Protein AF-A0A497IG60-F1 (afdb_monomer_lite)

Radius of gyration: 27.07 Å; chains: 1; bounding box: 73×44×78 Å

Foldseek 3Di:
DPPDPCPVVVVLLVVLLQVLLVVLQVLLVVCVVPPVPPCNPPVLVVVLVVQLVVLVVVLVVCVVVVHDSPVSVSSNSSSVSSNNSNVVNNVVNCCVVQVLQDPPPPDPPPADQDALVQWPWKWKADQNDIDTFDCVDPLVVVLSRLVSVQQQLWADFDPDWDDPVNVSVCSNHFTKMKTFGPWFHKHFHPHADDPVRCVRFDADPVRTGIDGQFGMKIAGLGDRPPPPCHQKIWTWHQDPNHTTTTITFRFPDDPDDTDTPNVSSVVSVVSCVVSVVPPDD

Secondary structure (DSSP, 8-state):
---SHHHHHHHHHHHHHHHHHHHHHHHHHHHHHHHTTTSHHHHHHHHHHHHHHHHHHHHHHHHHTT--THHHHHHHHHHHHHHHHHHHHHHHHHHHHHHTT--------------GGGEEEEEEEETTEEEE--TTSHHHHHHHHHHHHHHHT--EEEEEEE-HHHHHHHHHHSEEEEEEEEEEEEEEEEEE--GGGTTTS-B-TTSEEEEEEEEEEEEEEE-TT-SS-TT-EEEEEEETTEEEEEEEE-BSS-TTS--B--HHHHHHHHHHHHTTTT---

Structure (mmCIF, N/CA/C/O backbone):
data_AF-A0A497IG60-F1
#
_entry.id   AF-A0A497IG60-F1
#
loop_
_atom_site.group_PDB
_atom_site.id
_atom_site.type_symbol
_atom_site.label_atom_id
_atom_site.label_alt_id
_atom_site.label_comp_id
_atom_site.label_asym_id
_atom_site.label_entity_id
_atom_site.label_seq_id
_atom_site.pdbx_PDB_ins_code
_atom_site.Cartn_x
_atom_site.Cartn_y
_atom_site.Cartn_z
_atom_site.occupancy
_atom_site.B_iso_or_equiv
_atom_site.auth_seq_id
_atom_site.auth_comp_id
_atom_site.auth_asym_id
_atom_site.auth_atom_id
_atom_site.pdbx_PDB_model_num
ATOM 1 N N . MET A 1 1 ? -42.464 -22.186 47.736 1.00 35.06 1 MET A N 1
ATOM 2 C CA . MET A 1 1 ? -43.051 -22.426 46.396 1.00 35.06 1 MET A CA 1
ATOM 3 C C . MET A 1 1 ? -42.843 -21.177 45.534 1.00 35.06 1 MET A C 1
ATOM 5 O O . MET A 1 1 ? -43.659 -20.272 45.546 1.00 35.06 1 MET A O 1
ATOM 9 N N . MET A 1 2 ? -41.692 -21.067 44.867 1.00 41.03 2 MET A N 1
ATOM 10 C CA . MET A 1 2 ? -41.239 -19.846 44.181 1.00 41.03 2 MET A CA 1
ATOM 11 C C . MET A 1 2 ? -40.923 -20.212 42.725 1.00 41.03 2 MET A C 1
ATOM 13 O O . MET A 1 2 ? -39.764 -20.429 42.400 1.00 41.03 2 MET A O 1
ATOM 17 N N . LYS A 1 3 ? -41.935 -20.474 41.875 1.00 47.12 3 LYS A N 1
ATOM 18 C CA . LYS A 1 3 ? -41.647 -21.227 40.629 1.00 47.12 3 LYS A CA 1
ATOM 19 C C . LYS A 1 3 ? -42.308 -20.828 39.308 1.00 47.12 3 LYS A C 1
ATOM 21 O O . LYS A 1 3 ? -42.043 -21.495 38.318 1.00 47.12 3 LYS A O 1
ATOM 26 N N . THR A 1 4 ? -43.061 -19.734 39.201 1.00 50.19 4 THR A N 1
ATOM 27 C CA . THR A 1 4 ? -43.640 -19.359 37.884 1.00 50.19 4 THR A CA 1
ATOM 28 C C . THR A 1 4 ? -43.590 -17.872 37.542 1.00 50.19 4 THR A C 1
ATOM 30 O O . THR A 1 4 ? -43.402 -17.535 36.374 1.00 50.19 4 THR A O 1
ATOM 33 N N . LYS A 1 5 ? -43.664 -16.966 38.526 1.00 49.75 5 LYS A N 1
ATOM 34 C CA . LYS A 1 5 ? -43.768 -15.519 38.256 1.00 49.75 5 LYS A CA 1
ATOM 35 C C . LYS A 1 5 ? -42.468 -14.878 37.728 1.00 49.75 5 LYS A C 1
ATOM 37 O O . LYS A 1 5 ? -42.543 -14.010 36.866 1.00 49.75 5 LYS A O 1
ATOM 42 N N . ASN A 1 6 ? -41.294 -15.373 38.135 1.00 57.78 6 ASN A N 1
ATOM 43 C CA . ASN A 1 6 ? -39.994 -14.829 37.697 1.00 57.78 6 ASN A CA 1
ATOM 44 C C . ASN A 1 6 ? -39.491 -15.376 36.352 1.00 57.78 6 ASN A C 1
ATOM 46 O O . ASN A 1 6 ? -38.632 -14.760 35.731 1.00 57.78 6 ASN A O 1
ATOM 50 N N . ARG A 1 7 ? -40.017 -16.507 35.857 1.00 59.03 7 ARG A N 1
ATOM 51 C CA . ARG A 1 7 ? -39.474 -17.148 34.644 1.00 59.03 7 ARG A CA 1
ATOM 52 C C . ARG A 1 7 ? -39.715 -16.303 33.390 1.00 59.03 7 ARG A C 1
ATOM 54 O O . ARG A 1 7 ? -38.818 -16.169 32.569 1.00 59.03 7 ARG A O 1
ATOM 61 N N . LYS A 1 8 ? -40.895 -15.679 33.274 1.00 61.19 8 LYS A N 1
ATOM 62 C CA . LYS A 1 8 ? -41.216 -14.777 32.154 1.00 61.19 8 LYS A CA 1
ATOM 63 C C . LYS A 1 8 ? -40.355 -13.509 32.167 1.00 61.19 8 LYS A C 1
ATOM 65 O O . LYS A 1 8 ? -39.905 -13.086 31.113 1.00 61.19 8 LYS A O 1
ATOM 70 N N . GLN A 1 9 ? -40.084 -12.944 33.345 1.00 56.94 9 GLN A N 1
ATOM 71 C CA . GLN A 1 9 ? -39.220 -11.764 33.476 1.00 56.94 9 GLN A CA 1
ATOM 72 C C . GLN A 1 9 ? -37.767 -12.075 33.108 1.00 56.94 9 GLN A C 1
ATOM 74 O O . GLN A 1 9 ? -37.156 -11.299 32.386 1.00 56.94 9 GLN A O 1
ATOM 79 N N . ILE A 1 10 ? -37.245 -13.232 33.526 1.00 62.69 10 ILE A N 1
ATOM 80 C CA . ILE A 1 10 ? -35.890 -13.674 33.164 1.00 62.69 10 ILE A CA 1
ATOM 81 C C . ILE A 1 10 ? -35.768 -13.890 31.649 1.00 62.69 10 ILE A C 1
ATOM 83 O O . ILE A 1 10 ? -34.797 -13.441 31.055 1.00 62.69 10 ILE A O 1
ATOM 87 N N . ILE A 1 11 ? -36.759 -14.518 31.007 1.00 68.06 11 ILE A N 1
ATOM 88 C CA . ILE A 1 11 ? -36.748 -14.737 29.548 1.00 68.06 11 ILE A CA 1
ATOM 89 C C . ILE A 1 11 ? -36.729 -13.406 28.786 1.00 68.06 11 ILE A C 1
ATOM 91 O O . ILE A 1 11 ? -35.954 -13.254 27.846 1.00 68.06 11 ILE A O 1
ATOM 95 N N . VAL A 1 12 ? -37.541 -12.432 29.207 1.00 67.31 12 VAL A N 1
ATOM 96 C CA . VAL A 1 12 ? -37.574 -11.095 28.590 1.00 67.31 12 VAL A CA 1
ATOM 97 C C . VAL A 1 12 ? -36.244 -10.360 28.785 1.00 67.31 12 VAL A C 1
ATOM 99 O O . VAL A 1 12 ? -35.752 -9.737 27.848 1.00 67.31 12 VAL A O 1
ATOM 102 N N . LEU A 1 13 ? -35.634 -10.477 29.969 1.00 65.50 13 LEU A N 1
ATOM 103 C CA . LEU A 1 13 ? -34.337 -9.875 30.284 1.00 65.50 13 LEU A CA 1
ATOM 104 C C . LEU A 1 13 ? -33.223 -10.443 29.391 1.00 65.50 13 LEU A C 1
ATOM 106 O O . LEU A 1 13 ? -32.498 -9.697 28.739 1.00 65.50 13 LEU A O 1
ATOM 110 N N . VAL A 1 14 ? -33.125 -11.774 29.326 1.00 68.44 14 VAL A N 1
ATOM 111 C CA . VAL A 1 14 ? -32.107 -12.483 28.538 1.00 68.44 14 VAL A CA 1
ATOM 112 C C . VAL A 1 14 ? -32.299 -12.231 27.042 1.00 68.44 14 VAL A C 1
ATOM 114 O O . VAL A 1 14 ? -31.328 -11.959 26.341 1.00 68.44 14 VAL A O 1
ATOM 117 N N . GLY A 1 15 ? -33.546 -12.248 26.560 1.00 70.00 15 GLY A N 1
ATOM 118 C CA . GLY A 1 15 ? -33.865 -11.942 25.166 1.00 70.00 15 GLY A CA 1
ATOM 119 C C . GLY A 1 15 ? -33.477 -10.515 24.770 1.00 70.00 15 GLY A C 1
ATOM 120 O O . GLY A 1 15 ? -32.856 -10.325 23.730 1.00 70.00 15 GLY A O 1
ATOM 121 N N . GLY A 1 16 ? -33.771 -9.520 25.615 1.00 67.69 16 GLY A N 1
ATOM 122 C CA . GLY A 1 16 ? -33.404 -8.124 25.358 1.00 67.69 16 GLY A CA 1
ATOM 123 C C . GLY A 1 16 ? -31.891 -7.897 25.304 1.00 67.69 16 GLY A C 1
ATOM 124 O O . GLY A 1 16 ? -31.411 -7.183 24.426 1.00 67.69 16 GLY A O 1
ATOM 125 N N . ILE A 1 17 ? -31.135 -8.552 26.193 1.00 68.50 17 ILE A N 1
ATOM 126 C CA . ILE A 1 17 ? -29.666 -8.493 26.191 1.00 68.50 17 ILE A CA 1
ATOM 127 C C . ILE A 1 17 ? -29.104 -9.129 24.913 1.00 68.50 17 ILE A C 1
ATOM 129 O O . ILE A 1 17 ? -28.273 -8.516 24.252 1.00 68.50 17 ILE A O 1
ATOM 133 N N . LEU A 1 18 ? -29.581 -10.320 24.529 1.00 66.94 18 LEU A N 1
ATOM 134 C CA . LEU A 1 18 ? -29.140 -11.008 23.308 1.00 66.94 18 LEU A CA 1
ATOM 135 C C . LEU A 1 18 ? -29.408 -10.179 22.049 1.00 66.94 18 LEU A C 1
ATOM 137 O O . LEU A 1 18 ? -28.510 -10.011 21.228 1.00 66.94 18 LEU A O 1
ATOM 141 N N . VAL A 1 19 ? -30.614 -9.618 21.920 1.00 72.00 19 VAL A N 1
ATOM 142 C CA . VAL A 1 19 ? -30.967 -8.745 20.790 1.00 72.00 19 VAL A CA 1
ATOM 143 C C . VAL A 1 19 ? -30.079 -7.500 20.767 1.00 72.00 19 VAL A C 1
ATOM 145 O O . VAL A 1 19 ? -29.582 -7.140 19.702 1.00 72.00 19 VAL A O 1
ATOM 148 N N . GLY A 1 20 ? -29.821 -6.878 21.923 1.00 68.81 20 GLY A N 1
ATOM 149 C CA . GLY A 1 20 ? -28.911 -5.735 22.031 1.00 68.81 20 GLY A CA 1
ATOM 150 C C . GLY A 1 20 ? -27.478 -6.071 21.607 1.00 68.81 20 GLY A C 1
ATOM 151 O O . GLY A 1 20 ? -26.886 -5.321 20.839 1.00 68.81 20 GLY A O 1
ATOM 152 N N . ILE A 1 21 ? -26.944 -7.222 22.032 1.00 68.00 21 ILE A N 1
ATOM 153 C CA . ILE A 1 21 ? -25.590 -7.675 21.666 1.00 68.00 21 ILE A CA 1
ATOM 154 C C . ILE A 1 21 ? -25.474 -7.905 20.156 1.00 68.00 21 ILE A C 1
ATOM 156 O O . ILE A 1 21 ? -24.545 -7.388 19.535 1.00 68.00 21 ILE A O 1
ATOM 160 N N . VAL A 1 22 ? -26.414 -8.652 19.564 1.00 70.50 22 VAL A N 1
ATOM 161 C CA . VAL A 1 22 ? -26.421 -8.963 18.121 1.00 70.50 22 VAL A CA 1
ATOM 162 C C . VAL A 1 22 ? -26.577 -7.690 17.290 1.00 70.50 22 VAL A C 1
ATOM 164 O O . VAL A 1 22 ? -25.846 -7.470 16.331 1.00 70.50 22 VAL A O 1
ATOM 167 N N . THR A 1 23 ? -27.493 -6.809 17.687 1.00 70.19 23 THR A N 1
ATOM 168 C CA . THR A 1 23 ? -27.722 -5.546 16.975 1.00 70.19 23 THR A CA 1
ATOM 169 C C . THR A 1 23 ? -26.505 -4.630 17.084 1.00 70.19 23 THR A C 1
ATOM 171 O O . THR A 1 23 ? -26.071 -4.073 16.081 1.00 70.19 23 THR A O 1
ATOM 174 N N . GLY A 1 24 ? -25.901 -4.523 18.272 1.00 66.19 24 GLY A N 1
ATOM 175 C CA . GLY A 1 24 ? -24.688 -3.734 18.486 1.00 66.19 24 GLY A CA 1
ATOM 176 C C . GLY A 1 24 ? -23.532 -4.221 17.623 1.00 66.19 24 GLY A C 1
ATOM 177 O O . GLY A 1 24 ? -22.922 -3.419 16.933 1.00 66.19 24 GLY A O 1
ATOM 178 N N . THR A 1 25 ? -23.290 -5.533 17.578 1.00 63.06 25 THR A N 1
ATOM 179 C CA . THR A 1 25 ? -22.220 -6.116 16.748 1.00 63.06 25 THR A CA 1
ATOM 180 C C . THR A 1 25 ? -22.438 -5.911 15.249 1.00 63.06 25 THR A C 1
ATOM 182 O O . THR A 1 25 ? -21.486 -5.558 14.555 1.00 63.06 25 THR A O 1
ATOM 185 N N . ILE A 1 26 ? -23.666 -6.070 14.744 1.00 67.69 26 ILE A N 1
ATOM 186 C CA . ILE A 1 26 ? -23.986 -5.824 13.326 1.00 67.69 26 ILE A CA 1
ATOM 187 C C . ILE A 1 26 ? -23.802 -4.345 12.970 1.00 67.69 26 ILE A C 1
ATOM 189 O O . ILE A 1 26 ? -23.202 -4.036 11.942 1.00 67.69 26 ILE A O 1
ATOM 193 N N . ILE A 1 27 ? -24.280 -3.430 13.819 1.00 65.94 27 ILE A N 1
ATOM 194 C CA . ILE A 1 27 ? -24.123 -1.985 13.604 1.00 65.94 27 ILE A CA 1
ATOM 195 C C . ILE A 1 27 ? -22.635 -1.608 13.629 1.00 65.94 27 ILE A C 1
ATOM 197 O O . ILE A 1 27 ? -22.202 -0.870 12.744 1.00 65.94 27 ILE A O 1
ATOM 201 N N . THR A 1 28 ? -21.845 -2.158 14.565 1.00 62.00 28 THR A N 1
ATOM 202 C CA . THR A 1 28 ? -20.378 -2.005 14.589 1.00 62.00 28 THR A CA 1
ATOM 203 C C . THR A 1 28 ? -19.751 -2.450 13.285 1.00 62.00 28 THR A C 1
ATOM 205 O O . THR A 1 28 ? -19.055 -1.657 12.662 1.00 62.00 28 THR A O 1
ATOM 208 N N . ALA A 1 29 ? -20.043 -3.664 12.825 1.00 61.25 29 ALA A N 1
ATOM 209 C CA . ALA A 1 29 ? -19.476 -4.185 11.587 1.00 61.25 29 ALA A CA 1
ATOM 210 C C . ALA A 1 29 ? -19.867 -3.340 10.356 1.00 61.25 29 ALA A C 1
ATOM 212 O O . ALA A 1 29 ? -19.016 -3.021 9.529 1.00 61.25 29 ALA A O 1
ATOM 213 N N . HIS A 1 30 ? -21.136 -2.933 10.253 1.00 61.16 30 HIS A N 1
ATOM 214 C CA . HIS A 1 30 ? -21.652 -2.178 9.109 1.00 61.16 30 HIS A CA 1
ATOM 215 C C . HIS A 1 30 ? -21.087 -0.751 9.036 1.00 61.16 30 HIS A C 1
ATOM 217 O O . HIS A 1 30 ? -20.650 -0.307 7.976 1.00 61.16 30 HIS A O 1
ATOM 223 N N . HIS A 1 31 ? -21.070 -0.017 10.153 1.00 56.03 31 HIS A N 1
ATOM 224 C CA . HIS A 1 31 ? -20.594 1.370 10.158 1.00 56.03 31 HIS A CA 1
ATOM 225 C C . HIS A 1 31 ? -19.069 1.492 10.178 1.00 56.03 31 HIS A C 1
ATOM 227 O O . HIS A 1 31 ? -18.555 2.461 9.618 1.00 56.03 31 HIS A O 1
ATOM 233 N N . PHE A 1 32 ? -18.328 0.526 10.737 1.00 56.81 32 PHE A N 1
ATOM 234 C CA . PHE A 1 32 ? -16.870 0.501 10.559 1.00 56.81 32 PHE A CA 1
ATOM 235 C C . PHE A 1 32 ? -16.478 0.291 9.094 1.00 56.81 32 PHE A C 1
ATOM 237 O O . PHE A 1 32 ? -15.521 0.913 8.642 1.00 56.81 32 PHE A O 1
ATOM 244 N N . GLY A 1 33 ? -17.252 -0.494 8.335 1.00 52.44 33 GLY A N 1
ATOM 245 C CA . GLY A 1 33 ? -17.026 -0.685 6.901 1.00 52.44 33 GLY A CA 1
ATOM 246 C C . GLY A 1 33 ? -17.276 0.558 6.034 1.00 52.44 33 GLY A C 1
ATOM 247 O O . GLY A 1 33 ? -16.738 0.629 4.935 1.00 52.44 33 GLY A O 1
ATOM 248 N N . GLN A 1 34 ? -18.061 1.540 6.501 1.00 47.41 34 GLN A N 1
ATOM 249 C CA . GLN A 1 34 ? -18.452 2.712 5.696 1.00 47.41 34 GLN A CA 1
ATOM 250 C C . GLN A 1 34 ? -17.986 4.079 6.229 1.00 47.41 34 GLN A C 1
ATOM 252 O O . GLN A 1 34 ? -17.943 5.022 5.446 1.00 47.41 34 GLN A O 1
ATOM 257 N N . MET A 1 35 ? -17.666 4.242 7.523 1.00 42.59 35 MET A N 1
ATOM 258 C CA . MET A 1 35 ? -17.504 5.581 8.135 1.00 42.59 35 MET A CA 1
ATOM 259 C C . MET A 1 35 ? -16.201 5.824 8.920 1.00 42.59 35 MET A C 1
ATOM 261 O O . MET A 1 35 ? -16.143 6.757 9.722 1.00 42.59 35 MET A O 1
ATOM 265 N N . GLY A 1 36 ? -15.142 5.034 8.718 1.00 47.41 36 GLY A N 1
ATOM 266 C CA . GLY A 1 36 ? -13.802 5.384 9.226 1.00 47.41 36 GLY A CA 1
ATOM 267 C C . GLY A 1 36 ? -13.721 5.635 10.743 1.00 47.41 36 GLY A C 1
ATOM 268 O O . GLY A 1 36 ? -13.027 6.545 11.188 1.00 47.41 36 GLY A O 1
ATOM 269 N N . GLY A 1 37 ? -14.477 4.879 11.548 1.00 51.25 37 GLY A N 1
ATOM 270 C CA . GLY A 1 37 ? -14.343 4.815 13.012 1.00 51.25 37 GLY A CA 1
ATOM 271 C C . GLY A 1 37 ? -14.770 6.046 13.833 1.00 51.25 37 GLY A C 1
ATOM 272 O O . GLY A 1 37 ? -15.033 5.890 15.023 1.00 51.25 37 GLY A O 1
ATOM 273 N N . ARG A 1 38 ? -14.901 7.251 13.254 1.00 46.00 38 ARG A N 1
ATOM 274 C CA . ARG A 1 38 ? -15.167 8.487 14.029 1.00 46.00 38 ARG A CA 1
ATOM 275 C C . ARG A 1 38 ? -16.641 8.737 14.369 1.00 46.00 38 ARG A C 1
ATOM 277 O O . ARG A 1 38 ? -16.924 9.239 15.449 1.00 46.00 38 ARG A O 1
ATOM 284 N N . ALA A 1 39 ? -17.588 8.346 13.513 1.00 45.47 39 ALA A N 1
ATOM 285 C CA . ALA A 1 39 ? -19.024 8.589 13.747 1.00 45.47 39 ALA A CA 1
ATOM 286 C C . ALA A 1 39 ? -19.706 7.533 14.646 1.00 45.47 39 ALA A C 1
ATOM 288 O O . ALA A 1 39 ? -20.886 7.648 14.985 1.00 45.47 39 ALA A O 1
ATOM 289 N N . PHE A 1 40 ? -18.975 6.475 15.007 1.00 49.59 40 PHE A N 1
ATOM 290 C CA . PHE A 1 40 ? -19.528 5.275 15.629 1.00 49.59 40 PHE A CA 1
ATOM 291 C C . PHE A 1 40 ? -20.042 5.466 17.073 1.00 49.59 40 PHE A C 1
ATOM 293 O O . PHE A 1 40 ? -21.110 4.934 17.394 1.00 49.59 40 PHE A O 1
ATOM 300 N N . PRO A 1 41 ? -19.370 6.239 17.951 1.00 54.66 41 PRO A N 1
ATOM 301 C CA . PRO A 1 41 ? -19.860 6.433 19.314 1.00 54.66 41 PRO A CA 1
ATOM 302 C C . PRO A 1 41 ? -21.102 7.336 19.357 1.00 54.66 41 PRO A C 1
ATOM 304 O O . PRO A 1 41 ? -22.070 7.037 20.053 1.00 54.66 41 PRO A O 1
ATOM 307 N N . GLU A 1 42 ? -21.127 8.426 18.592 1.00 50.62 42 GLU A N 1
ATOM 308 C CA . GLU A 1 42 ? -22.113 9.495 18.800 1.00 50.62 42 GLU A CA 1
ATOM 309 C C . GLU A 1 42 ? -23.554 9.069 18.490 1.00 50.62 42 GLU A C 1
ATOM 311 O O . GLU A 1 42 ? -24.458 9.339 19.282 1.00 50.62 42 GLU A O 1
ATOM 316 N N . PHE A 1 43 ? -23.788 8.328 17.401 1.00 52.31 43 PHE A N 1
ATOM 317 C CA . PHE A 1 43 ? -25.146 7.920 17.017 1.00 52.31 43 PHE A CA 1
ATOM 318 C C . PHE A 1 43 ? -25.765 6.895 17.975 1.00 52.31 43 PHE A C 1
ATOM 320 O O . PHE A 1 43 ? -26.945 7.009 18.327 1.00 52.31 43 PHE A O 1
ATOM 327 N N . ILE A 1 44 ? -24.978 5.919 18.441 1.00 57.44 44 ILE A N 1
ATOM 328 C CA . ILE A 1 44 ? -25.463 4.916 19.397 1.00 57.44 44 ILE A CA 1
ATOM 329 C C . ILE A 1 44 ? -25.715 5.577 20.755 1.00 57.44 44 ILE A C 1
ATOM 331 O O . ILE A 1 44 ? -26.764 5.334 21.355 1.00 57.44 44 ILE A O 1
ATOM 335 N N . PHE A 1 45 ? -24.829 6.460 21.223 1.00 58.09 45 PHE A N 1
ATOM 336 C CA . PHE A 1 45 ? -24.997 7.139 22.511 1.00 58.09 45 PHE A CA 1
ATOM 337 C C . PHE A 1 45 ? -26.150 8.160 22.510 1.00 58.09 45 PHE A C 1
ATOM 339 O O . PHE A 1 45 ? -26.938 8.181 23.461 1.00 58.09 45 PHE A O 1
ATOM 346 N N . CYS A 1 46 ? -26.333 8.959 21.453 1.00 57.00 46 CYS A N 1
ATOM 347 C CA . CYS A 1 46 ? -27.423 9.944 21.386 1.00 57.00 46 CYS A CA 1
ATOM 348 C C . CYS A 1 46 ? -28.808 9.297 21.228 1.00 57.00 46 CYS A C 1
ATOM 350 O O . CYS A 1 46 ? -29.754 9.694 21.911 1.00 57.00 46 CYS A O 1
ATOM 352 N N . GLY A 1 47 ? -28.946 8.269 20.383 1.00 60.19 47 GLY A N 1
ATOM 353 C CA . GLY A 1 47 ? -30.235 7.597 20.183 1.00 60.19 47 GLY A CA 1
ATOM 354 C C . GLY A 1 47 ? -30.690 6.797 21.409 1.00 60.19 47 GLY A C 1
ATOM 355 O O . GLY A 1 47 ? -31.850 6.875 21.826 1.00 60.19 47 GLY A O 1
ATOM 356 N N . THR A 1 48 ? -29.771 6.051 22.031 1.00 65.38 48 THR A N 1
ATOM 357 C CA . THR A 1 48 ? -30.096 5.191 23.183 1.00 65.38 48 THR A CA 1
ATOM 358 C C . THR A 1 48 ? -30.357 5.982 24.465 1.00 65.38 48 THR A C 1
ATOM 360 O O . THR A 1 48 ? -31.250 5.616 25.237 1.00 65.38 48 THR A O 1
ATOM 363 N N . SER A 1 49 ? -29.658 7.103 24.673 1.00 64.81 49 SER A N 1
ATOM 364 C CA . SER A 1 49 ? -29.893 7.991 25.818 1.00 64.81 49 SER A CA 1
ATOM 365 C C . SER A 1 49 ? -31.273 8.654 25.760 1.00 64.81 49 SER A C 1
ATOM 367 O O . SER A 1 49 ? -31.970 8.690 26.777 1.00 64.81 49 SER A O 1
ATOM 369 N N . GLY A 1 50 ? -31.738 9.073 24.577 1.00 69.31 50 GLY A N 1
ATOM 370 C CA . GLY A 1 50 ? -33.084 9.626 24.393 1.00 69.31 50 GLY A CA 1
ATOM 371 C C . GLY A 1 50 ? -34.202 8.649 24.784 1.00 69.31 50 GLY A C 1
ATOM 372 O O . GLY A 1 50 ? -35.132 9.013 25.510 1.00 69.31 50 GLY A O 1
ATOM 373 N N . ILE A 1 51 ? -34.084 7.379 24.378 1.00 70.62 51 ILE A N 1
ATOM 374 C CA . ILE A 1 51 ? -35.056 6.320 24.712 1.00 70.62 51 ILE A CA 1
ATOM 375 C C . ILE A 1 51 ? -35.056 6.017 26.219 1.00 70.62 51 ILE A C 1
ATOM 377 O O . ILE A 1 51 ? -36.123 5.811 26.813 1.00 70.62 51 ILE A O 1
ATOM 381 N N . LEU A 1 52 ? -33.883 6.027 26.863 1.00 75.94 52 LEU A N 1
ATOM 382 C CA . LEU A 1 52 ? -33.763 5.836 28.309 1.00 75.94 52 LEU A CA 1
ATOM 383 C C . LEU A 1 52 ? -34.440 6.974 29.081 1.0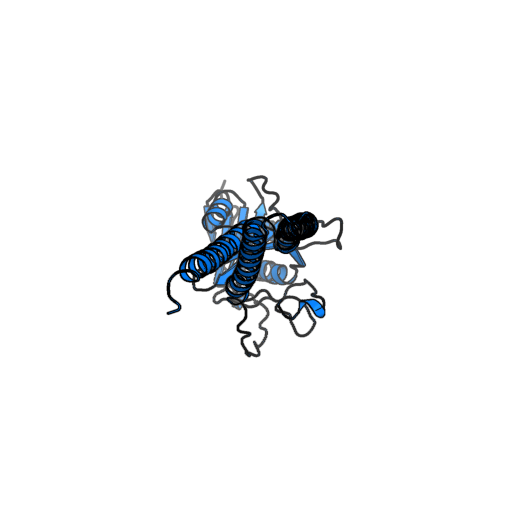0 75.94 52 LEU A C 1
ATOM 385 O O . LEU A 1 52 ? -35.246 6.716 29.976 1.00 75.94 52 LEU A O 1
ATOM 389 N N . ILE A 1 53 ? -34.165 8.222 28.699 1.00 74.06 53 ILE A N 1
ATOM 390 C CA . ILE A 1 53 ? -34.739 9.415 29.331 1.00 74.06 53 ILE A CA 1
ATOM 391 C C . ILE A 1 53 ? -36.266 9.406 29.194 1.00 74.06 53 ILE A C 1
ATOM 393 O O . ILE A 1 53 ? -36.972 9.560 30.192 1.00 74.06 53 ILE A O 1
ATOM 397 N N . ALA A 1 54 ? -36.796 9.129 27.999 1.00 74.69 54 ALA A N 1
ATOM 398 C CA . ALA A 1 54 ? -38.238 9.023 27.778 1.00 74.69 54 ALA A CA 1
ATOM 399 C C . ALA A 1 54 ? -38.883 7.906 28.624 1.00 74.69 54 ALA A C 1
ATOM 401 O O . ALA A 1 54 ? -39.958 8.095 29.203 1.00 74.69 54 ALA A O 1
ATOM 402 N N . SER A 1 55 ? -38.208 6.758 28.750 1.00 74.56 55 SER A N 1
ATOM 403 C CA . SER A 1 55 ? -38.667 5.630 29.574 1.00 74.56 55 SER A CA 1
ATOM 404 C C . SER A 1 55 ? -38.704 5.983 31.069 1.00 74.56 55 SER A C 1
ATOM 406 O O . SER A 1 55 ? -39.671 5.648 31.759 1.00 74.56 55 SER A O 1
ATOM 408 N N . ILE A 1 56 ? -37.693 6.707 31.565 1.00 77.56 56 ILE A N 1
ATOM 409 C CA . ILE A 1 56 ? -37.620 7.190 32.953 1.00 77.56 56 ILE A CA 1
ATOM 410 C C . ILE A 1 56 ? -38.723 8.217 33.225 1.00 77.56 56 ILE A C 1
ATOM 412 O O . ILE A 1 56 ? -39.449 8.083 34.213 1.00 77.56 56 ILE A O 1
ATOM 416 N N . ILE A 1 57 ? -38.897 9.206 32.341 1.00 75.94 57 ILE A N 1
ATOM 417 C CA . ILE A 1 57 ? -39.940 10.234 32.475 1.00 75.94 57 ILE A CA 1
ATOM 418 C C . ILE A 1 57 ? -41.320 9.575 32.540 1.00 75.94 57 ILE A C 1
ATOM 420 O O . ILE A 1 57 ? -42.105 9.883 33.438 1.00 75.94 57 ILE A O 1
ATOM 424 N N . LYS A 1 58 ? -41.606 8.612 31.654 1.00 76.19 58 LYS A N 1
ATOM 425 C CA . LYS A 1 58 ? -42.880 7.881 31.653 1.00 76.19 58 LYS A CA 1
ATOM 426 C C . LYS A 1 58 ? -43.118 7.124 32.961 1.00 76.19 58 LYS A C 1
ATOM 428 O O . LYS A 1 58 ? -44.204 7.214 33.526 1.00 76.19 58 LYS A O 1
ATOM 433 N N . TYR A 1 59 ? -42.101 6.441 33.487 1.00 78.94 59 TYR A N 1
ATOM 434 C CA . TYR A 1 59 ? -42.196 5.770 34.786 1.00 78.94 59 TYR A CA 1
ATOM 435 C C . TYR A 1 59 ? -42.484 6.745 35.938 1.00 78.94 59 TYR A C 1
ATOM 437 O O . TYR A 1 59 ? -43.339 6.467 36.783 1.00 78.94 59 TYR A O 1
ATOM 445 N N . LEU A 1 60 ? -41.811 7.898 35.968 1.00 73.56 60 LEU A N 1
ATOM 446 C CA . LEU A 1 60 ? -42.031 8.921 36.993 1.00 73.56 60 LEU A CA 1
ATOM 447 C C . LEU A 1 60 ? -43.438 9.532 36.902 1.00 73.56 60 LEU A C 1
ATOM 449 O O . LEU A 1 60 ? -44.078 9.737 37.935 1.00 73.56 60 LEU A O 1
ATOM 453 N N . VAL A 1 61 ? -43.945 9.768 35.687 1.00 77.12 61 VAL A N 1
ATOM 454 C CA . VAL A 1 61 ? -45.311 10.264 35.447 1.00 77.12 61 VAL A CA 1
ATOM 455 C C . VAL A 1 61 ? -46.357 9.252 35.913 1.00 77.12 61 VAL A C 1
ATOM 457 O O . VAL A 1 61 ? -47.269 9.630 36.649 1.00 77.12 61 VAL A O 1
ATOM 460 N N . ASP A 1 62 ? -46.211 7.975 35.553 1.00 75.25 62 ASP A N 1
ATOM 461 C CA . ASP A 1 62 ? -47.136 6.914 35.976 1.00 75.25 62 ASP A CA 1
ATOM 462 C C . ASP A 1 62 ? -47.147 6.760 37.501 1.00 75.25 62 ASP A C 1
ATOM 464 O O . ASP A 1 62 ? -48.213 6.671 38.114 1.00 75.25 62 ASP A O 1
ATOM 468 N N . LYS A 1 63 ? -45.962 6.806 38.130 1.00 73.19 63 LYS A N 1
ATOM 469 C CA . LYS A 1 63 ? -45.811 6.748 39.590 1.00 73.19 63 LYS A CA 1
ATOM 470 C C . LYS A 1 63 ? -46.483 7.939 40.276 1.00 73.19 63 LYS A C 1
ATOM 472 O O . LYS A 1 63 ? -47.157 7.747 41.284 1.00 73.19 63 LYS A O 1
ATOM 477 N N . ARG A 1 64 ? -46.337 9.155 39.733 1.00 77.38 64 ARG A N 1
ATOM 478 C CA . ARG A 1 64 ? -46.963 10.374 40.276 1.00 77.38 64 ARG A CA 1
ATOM 479 C C . ARG A 1 64 ? -48.486 10.363 40.124 1.00 77.38 64 ARG A C 1
ATOM 481 O O . ARG A 1 64 ? -49.176 10.866 41.001 1.00 77.38 64 ARG A O 1
ATOM 488 N N . LYS A 1 65 ? -49.008 9.792 39.034 1.00 81.81 65 LYS A N 1
ATOM 489 C CA . LYS A 1 65 ? -50.454 9.681 38.770 1.00 81.81 65 LYS A CA 1
ATOM 490 C C . LYS A 1 65 ? -51.132 8.506 39.490 1.00 81.81 65 LYS A C 1
ATOM 492 O O . LYS A 1 65 ? -52.333 8.327 39.326 1.00 81.81 65 LYS A O 1
ATOM 497 N N . GLY A 1 66 ? -50.391 7.691 40.249 1.00 77.56 66 GLY A N 1
ATOM 498 C CA . GLY A 1 66 ? -50.933 6.497 40.911 1.00 77.56 66 GLY A CA 1
ATOM 499 C C . GLY A 1 66 ? -51.381 5.399 39.936 1.00 77.56 66 GLY A C 1
ATOM 500 O O . GLY A 1 66 ? -52.102 4.483 40.326 1.00 77.56 66 GLY A O 1
ATOM 501 N N . ILE A 1 67 ? -50.963 5.480 38.669 1.00 77.75 67 ILE A N 1
ATOM 502 C CA . ILE A 1 67 ? -51.265 4.484 37.639 1.00 77.75 67 ILE A CA 1
ATOM 503 C C . ILE A 1 67 ? -50.446 3.227 37.940 1.00 77.75 67 ILE A C 1
ATOM 505 O O . ILE A 1 67 ? -49.330 3.296 38.461 1.00 77.75 67 ILE A O 1
ATOM 509 N N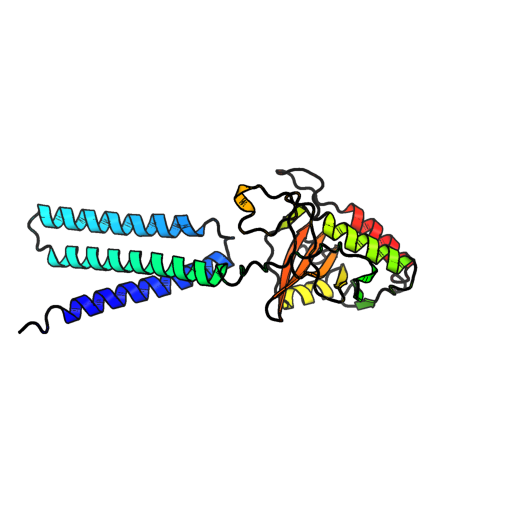 . ASN A 1 68 ? -50.987 2.053 37.611 1.00 76.44 68 ASN A N 1
ATOM 510 C CA . ASN A 1 68 ? -50.273 0.796 37.783 1.00 76.44 68 ASN A CA 1
ATOM 511 C C . ASN A 1 68 ? -48.929 0.815 37.021 1.00 76.44 68 ASN A C 1
ATOM 513 O O . ASN A 1 68 ? -48.875 0.667 35.803 1.00 76.44 68 ASN A O 1
ATOM 517 N N . THR A 1 69 ? -47.832 0.948 37.769 1.00 75.25 69 THR A N 1
ATOM 518 C CA . THR A 1 69 ? -46.464 1.094 37.239 1.00 75.25 69 THR A CA 1
ATOM 519 C C . THR A 1 69 ? -45.870 -0.195 36.673 1.00 75.25 69 THR A C 1
ATOM 521 O O . THR A 1 69 ? -44.707 -0.217 36.279 1.00 75.25 69 THR A O 1
ATOM 524 N N . THR A 1 70 ? -46.624 -1.296 36.638 1.00 74.81 70 THR A N 1
ATOM 525 C CA . THR A 1 70 ? -46.107 -2.592 36.172 1.00 74.81 70 THR A CA 1
ATOM 526 C C . THR A 1 70 ? -45.626 -2.513 34.720 1.00 74.81 70 THR A C 1
ATOM 528 O O . THR A 1 70 ? -44.553 -3.020 34.400 1.00 74.81 70 THR A O 1
ATOM 531 N N . THR A 1 71 ? -46.368 -1.813 33.860 1.00 72.12 71 THR A N 1
ATOM 532 C CA . THR A 1 71 ? -46.022 -1.644 32.443 1.00 72.12 71 THR A CA 1
ATOM 533 C C . THR A 1 71 ? -44.806 -0.736 32.259 1.00 72.12 71 THR A C 1
ATOM 535 O O . THR A 1 71 ? -43.887 -1.087 31.524 1.00 72.12 71 THR A O 1
ATOM 538 N N . SER A 1 72 ? -44.737 0.399 32.962 1.00 71.75 72 SER A N 1
ATOM 539 C CA . SER A 1 72 ? -43.591 1.314 32.875 1.00 71.75 72 SER A CA 1
ATOM 540 C C . SER A 1 72 ? -42.317 0.748 33.503 1.00 71.75 72 SER A C 1
ATOM 542 O O . SER A 1 72 ? -41.235 0.973 32.968 1.00 71.75 72 SER A O 1
ATOM 544 N N . LYS A 1 73 ? -42.421 -0.063 34.564 1.00 75.50 73 LYS A N 1
ATOM 545 C CA . LYS A 1 73 ? -41.285 -0.827 35.113 1.00 75.50 73 LYS A CA 1
ATOM 546 C C . LYS A 1 73 ? -40.744 -1.846 34.113 1.00 75.50 73 LYS A C 1
ATOM 548 O O . LYS A 1 73 ? -39.531 -1.992 34.005 1.00 75.50 73 LYS A O 1
ATOM 553 N N . LEU A 1 74 ? -41.627 -2.536 33.386 1.00 73.38 74 LEU A N 1
ATOM 554 C CA . LEU A 1 74 ? -41.224 -3.494 32.356 1.00 73.38 74 LEU A CA 1
ATOM 555 C C . LEU A 1 74 ? -40.505 -2.788 31.198 1.00 73.38 74 LEU A C 1
ATOM 557 O O . LEU A 1 74 ? -39.443 -3.238 30.787 1.00 73.38 74 LEU A O 1
ATOM 561 N N . ILE A 1 75 ? -41.049 -1.664 30.719 1.00 75.94 75 ILE A N 1
ATOM 562 C CA . ILE A 1 75 ? -40.437 -0.860 29.650 1.00 75.94 75 ILE A CA 1
ATOM 563 C C . ILE A 1 75 ? -39.057 -0.357 30.081 1.00 75.94 75 ILE A C 1
ATOM 565 O O . ILE A 1 75 ? -38.095 -0.527 29.342 1.00 75.94 75 ILE A O 1
ATOM 569 N N . LEU A 1 76 ? -38.935 0.190 31.295 1.00 77.75 76 LEU A N 1
ATOM 570 C CA . LEU A 1 76 ? -37.654 0.660 31.820 1.00 77.75 76 LEU A CA 1
ATOM 571 C C . LEU A 1 76 ? -36.622 -0.474 31.905 1.00 77.75 76 LEU A C 1
A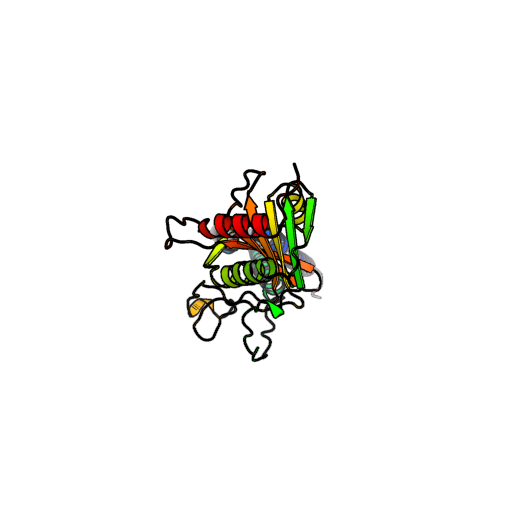TOM 573 O O . LEU A 1 76 ? -35.475 -0.281 31.510 1.00 77.75 76 LEU A O 1
ATOM 577 N N . ALA A 1 77 ? -37.030 -1.654 32.381 1.00 77.12 77 ALA A N 1
ATOM 578 C CA . ALA A 1 77 ? -36.156 -2.821 32.465 1.00 77.12 77 ALA A CA 1
ATOM 579 C C . ALA A 1 77 ? -35.688 -3.292 31.078 1.00 77.12 77 ALA A C 1
ATOM 581 O O . ALA A 1 77 ? -34.501 -3.539 30.893 1.00 77.12 77 ALA A O 1
ATOM 582 N N . VAL A 1 78 ? -36.592 -3.363 30.095 1.00 75.50 78 VAL A N 1
ATOM 583 C CA . VAL A 1 78 ? -36.256 -3.751 28.714 1.00 75.50 78 VAL A CA 1
ATOM 584 C C . VAL A 1 78 ? -35.301 -2.744 28.074 1.00 75.50 78 VAL A C 1
ATOM 586 O O . VAL A 1 78 ? -34.294 -3.154 27.499 1.00 75.50 78 VAL A O 1
ATOM 589 N N . SER A 1 79 ? -35.558 -1.442 28.227 1.00 75.69 79 SER A N 1
ATOM 590 C CA . SER A 1 79 ? -34.666 -0.387 27.732 1.00 75.69 79 SER A CA 1
ATOM 591 C C . SER A 1 79 ? -33.265 -0.505 28.341 1.00 75.69 79 SER A C 1
ATOM 593 O O . SER A 1 79 ? -32.278 -0.446 27.613 1.00 75.69 79 SER A O 1
ATOM 595 N N . LEU A 1 80 ? -33.161 -0.748 29.655 1.00 78.94 80 LEU A N 1
ATOM 596 C CA . LEU A 1 80 ? -31.869 -0.956 30.318 1.00 78.94 80 LEU A CA 1
ATOM 597 C C . LEU A 1 80 ? -31.126 -2.179 29.760 1.00 78.94 80 LEU A C 1
ATOM 599 O O . LEU A 1 80 ? -29.930 -2.105 29.495 1.00 78.94 80 LEU A O 1
ATOM 603 N N . CYS A 1 81 ? -31.833 -3.294 29.554 1.00 77.44 81 CYS A N 1
ATOM 604 C CA . CYS A 1 81 ? -31.254 -4.522 29.010 1.00 77.44 81 CYS A CA 1
ATOM 605 C C . CYS A 1 81 ? -30.701 -4.342 27.598 1.00 77.44 81 CYS A C 1
ATOM 607 O O . CYS A 1 81 ? -29.617 -4.843 27.307 1.00 77.44 81 CYS A O 1
ATOM 609 N N . ILE A 1 82 ? -31.420 -3.618 26.739 1.00 71.81 82 ILE A N 1
ATOM 610 C CA . ILE A 1 82 ? -30.979 -3.340 25.369 1.00 71.81 82 ILE A CA 1
ATOM 611 C C . ILE A 1 82 ? -29.725 -2.463 25.384 1.00 71.81 82 ILE A C 1
ATOM 613 O O . ILE A 1 82 ? -28.778 -2.763 24.665 1.00 71.81 82 ILE A O 1
ATOM 617 N N . ILE A 1 83 ? -29.672 -1.432 26.234 1.00 75.94 83 ILE A N 1
ATOM 618 C CA . ILE A 1 83 ? -28.500 -0.548 26.350 1.00 75.94 83 ILE A CA 1
ATOM 619 C C . ILE A 1 83 ? -27.278 -1.324 26.838 1.00 75.94 83 ILE A C 1
ATOM 621 O O . ILE A 1 83 ? -26.213 -1.232 26.235 1.00 75.94 83 ILE A O 1
ATOM 625 N N . VAL A 1 84 ? -27.430 -2.128 27.893 1.00 79.56 84 VAL A N 1
ATOM 626 C CA . VAL A 1 84 ? -26.342 -2.976 28.400 1.00 79.56 84 VAL A CA 1
ATOM 627 C C . VAL A 1 84 ? -25.880 -3.957 27.321 1.00 79.56 84 VAL A C 1
ATOM 629 O O . VAL A 1 84 ? -24.680 -4.104 27.108 1.00 79.56 84 VAL A O 1
ATOM 632 N N . GLY A 1 85 ? -26.812 -4.578 26.594 1.00 75.25 85 GLY A N 1
ATOM 633 C CA . GLY A 1 85 ? -26.492 -5.460 25.474 1.00 75.25 85 GLY A CA 1
ATOM 634 C C . GLY A 1 85 ? -25.738 -4.748 24.347 1.00 75.25 85 GLY A C 1
ATOM 635 O O . GLY A 1 85 ? -24.747 -5.282 23.862 1.00 75.25 85 GLY A O 1
ATOM 636 N N . LEU A 1 86 ? -26.148 -3.533 23.972 1.00 72.38 86 LEU A N 1
ATOM 637 C CA . LEU A 1 86 ? -25.475 -2.716 22.955 1.00 72.38 86 LEU A CA 1
ATOM 638 C C . LEU A 1 86 ? -24.065 -2.305 23.388 1.00 72.38 86 LEU A C 1
ATOM 640 O O . LEU A 1 86 ? -23.144 -2.402 22.586 1.00 72.38 86 LEU A O 1
ATOM 644 N N . LEU A 1 87 ? -23.874 -1.899 24.647 1.00 74.38 87 LEU A N 1
ATOM 645 C CA . LEU A 1 87 ? -22.557 -1.542 25.188 1.00 74.38 87 LEU A CA 1
ATOM 646 C C . LEU A 1 87 ? -21.614 -2.750 25.220 1.00 74.38 87 LEU A C 1
ATOM 648 O O . LEU A 1 87 ? -20.458 -2.642 24.820 1.00 74.38 87 LEU A O 1
ATOM 652 N N . ILE A 1 88 ? -22.117 -3.912 25.646 1.00 76.62 88 ILE A N 1
ATOM 653 C CA . ILE A 1 88 ? -21.352 -5.164 25.629 1.00 76.62 88 ILE A CA 1
ATOM 654 C C . ILE A 1 88 ? -21.039 -5.573 24.186 1.00 76.62 88 ILE A C 1
ATOM 656 O O . ILE A 1 88 ? -19.898 -5.899 23.887 1.00 76.62 88 ILE A O 1
ATOM 660 N N . GLY A 1 89 ? -22.018 -5.527 23.280 1.00 71.00 89 GLY A N 1
ATOM 661 C CA . GLY A 1 89 ? -21.832 -5.849 21.864 1.00 71.00 89 GLY A CA 1
ATOM 662 C C . GLY A 1 89 ? -20.835 -4.918 21.173 1.00 71.00 89 GLY A C 1
ATOM 663 O O . GLY A 1 89 ? -19.982 -5.391 20.430 1.00 71.00 89 GLY A O 1
ATOM 664 N N . ALA A 1 90 ? -20.878 -3.618 21.472 1.00 67.75 90 ALA A N 1
ATOM 665 C CA . ALA A 1 90 ? -19.904 -2.645 20.992 1.00 67.75 90 ALA A CA 1
ATOM 666 C C . ALA A 1 90 ? -18.508 -2.909 21.572 1.00 67.75 90 ALA A C 1
ATOM 668 O O . ALA A 1 90 ? -17.543 -2.891 20.820 1.00 67.75 90 ALA A O 1
ATOM 669 N N . GLY A 1 91 ? -18.394 -3.223 22.867 1.00 68.94 91 GLY A N 1
ATOM 670 C CA . GLY A 1 91 ? -17.118 -3.567 23.501 1.00 68.94 91 GLY A CA 1
ATOM 671 C C . GLY A 1 91 ? -16.513 -4.872 22.977 1.00 68.94 91 GLY A C 1
ATOM 672 O O . GLY A 1 91 ? -15.314 -4.935 22.728 1.00 68.94 91 GLY A O 1
ATOM 673 N N . ILE A 1 92 ? -17.334 -5.905 22.757 1.00 69.69 92 ILE A N 1
ATOM 674 C CA . ILE A 1 92 ? -16.909 -7.175 22.151 1.00 69.69 92 ILE A CA 1
ATOM 675 C C . ILE A 1 92 ? -16.538 -6.961 20.687 1.00 69.69 92 ILE A C 1
ATOM 677 O O . ILE A 1 92 ? -15.494 -7.440 20.267 1.00 69.69 92 ILE A O 1
ATOM 681 N N . GLY A 1 93 ? -17.352 -6.232 19.921 1.00 60.41 93 GLY A N 1
ATOM 682 C CA . GLY A 1 93 ? -17.039 -5.864 18.543 1.00 60.41 93 GLY A CA 1
ATOM 683 C C . GLY A 1 93 ? -15.713 -5.115 18.476 1.00 60.41 93 GLY A C 1
ATOM 684 O O . GLY A 1 93 ? -14.809 -5.543 17.777 1.00 60.41 93 GLY A O 1
ATOM 685 N N . TYR A 1 94 ? -15.539 -4.082 19.296 1.00 62.25 94 TYR A N 1
ATOM 686 C CA . TYR A 1 94 ? -14.276 -3.361 19.406 1.00 62.25 94 TYR A CA 1
ATOM 687 C C . TYR A 1 94 ? -13.121 -4.303 19.759 1.00 62.25 94 TYR A C 1
ATOM 689 O O . TYR A 1 94 ? -12.103 -4.292 19.084 1.00 62.25 94 TYR A O 1
ATOM 697 N N . HIS A 1 95 ? -13.279 -5.189 20.746 1.00 57.16 95 HIS A N 1
ATOM 698 C CA . HIS A 1 95 ? -12.238 -6.155 21.088 1.00 57.16 95 HIS A CA 1
ATOM 699 C C . HIS A 1 95 ? -11.931 -7.149 19.968 1.00 57.16 95 HIS A C 1
ATOM 701 O O . HIS A 1 95 ? -10.765 -7.412 19.736 1.00 57.16 95 HIS A O 1
ATOM 707 N N . TYR A 1 96 ? -12.907 -7.716 19.267 1.00 56.97 96 TYR A N 1
ATOM 708 C CA . TYR A 1 96 ? -12.618 -8.663 18.187 1.00 56.97 96 TYR A CA 1
ATOM 709 C C . TYR A 1 96 ? -12.045 -7.967 16.951 1.00 56.97 96 TYR A C 1
ATOM 711 O O . TYR A 1 96 ? -11.127 -8.502 16.342 1.00 56.97 96 TYR A O 1
ATOM 719 N N . PHE A 1 97 ? -12.530 -6.771 16.614 1.00 50.50 97 PHE A N 1
ATOM 720 C CA . PHE A 1 97 ? -12.055 -6.025 15.451 1.00 50.50 97 PHE A CA 1
ATOM 721 C C . PHE A 1 97 ? -10.719 -5.299 15.698 1.00 50.50 97 PHE A C 1
ATOM 723 O O . PHE A 1 97 ? -9.940 -5.196 14.763 1.00 50.50 97 PHE A O 1
ATOM 730 N N . PHE A 1 98 ? -10.403 -4.862 16.928 1.00 46.53 98 PHE A N 1
ATOM 731 C CA . PHE A 1 98 ? -9.119 -4.209 17.256 1.00 46.53 98 PHE A CA 1
ATOM 732 C C . PHE A 1 98 ? -8.079 -5.128 17.926 1.00 46.53 98 PHE A C 1
ATOM 734 O O . PHE A 1 98 ? -6.885 -4.874 17.806 1.00 46.53 98 PHE A O 1
ATOM 741 N N . LYS A 1 99 ? -8.462 -6.197 18.648 1.00 39.38 99 LYS A N 1
ATOM 742 C CA . LYS A 1 99 ? -7.490 -7.071 19.355 1.00 39.38 99 LYS A CA 1
ATOM 743 C C . LYS A 1 99 ? -6.872 -8.151 18.463 1.00 39.38 99 LYS A C 1
ATOM 745 O O . LYS A 1 99 ? -5.941 -8.819 18.904 1.00 39.38 99 LYS A O 1
ATOM 750 N N . LEU A 1 100 ? -7.334 -8.320 17.225 1.00 38.94 100 LEU A N 1
ATOM 751 C CA . LEU A 1 100 ? -6.634 -9.173 16.259 1.00 38.94 100 LEU A CA 1
ATOM 752 C C . LEU A 1 100 ? -5.339 -8.532 15.724 1.00 38.94 100 LEU A C 1
ATOM 754 O O . LEU A 1 100 ? -4.538 -9.239 15.127 1.00 38.94 100 LEU A O 1
ATOM 758 N N . GLU A 1 101 ? -5.071 -7.254 16.025 1.00 45.25 101 GLU A N 1
ATOM 759 C CA . GLU A 1 101 ? -3.923 -6.522 15.467 1.00 45.25 101 GLU A CA 1
ATOM 760 C C . GLU A 1 101 ? -2.858 -6.066 16.481 1.00 45.25 101 GLU A C 1
ATOM 762 O O . GLU A 1 101 ? -1.935 -5.348 16.125 1.00 45.25 101 GLU A O 1
ATOM 767 N N . ALA A 1 102 ? -2.901 -6.510 17.741 1.00 40.16 102 ALA A N 1
ATOM 768 C CA . ALA A 1 102 ? -1.850 -6.157 18.701 1.00 40.16 102 ALA A CA 1
ATOM 769 C C . ALA A 1 102 ? -1.510 -7.310 19.647 1.00 40.16 102 ALA A C 1
ATOM 771 O O . ALA A 1 102 ? -1.820 -7.291 20.839 1.00 40.16 102 ALA A O 1
ATOM 772 N N . THR A 1 103 ? -0.797 -8.308 19.126 1.00 31.41 103 THR A N 1
ATOM 773 C CA . THR A 1 103 ? 0.310 -8.837 19.928 1.00 31.41 103 THR A CA 1
ATOM 774 C C . THR A 1 103 ? 1.526 -8.029 19.502 1.00 31.41 103 THR A C 1
ATOM 776 O O . THR A 1 103 ? 2.031 -8.288 18.411 1.00 31.41 103 THR A O 1
ATOM 779 N N . PRO A 1 104 ? 1.980 -7.031 20.285 1.00 35.28 104 PRO A N 1
ATOM 780 C CA . PRO A 1 104 ? 3.236 -6.378 19.980 1.00 35.28 104 PRO A CA 1
ATOM 781 C C . PRO A 1 104 ? 4.290 -7.474 20.063 1.00 35.28 104 PRO A C 1
ATOM 783 O O . PRO A 1 104 ? 4.542 -8.056 21.122 1.00 35.28 104 PRO A O 1
ATOM 786 N N . SER A 1 105 ? 4.838 -7.831 18.907 1.00 35.25 105 SER A N 1
ATOM 787 C CA . SER A 1 105 ? 6.058 -8.604 18.853 1.00 35.25 105 SER A CA 1
ATOM 788 C C . SER A 1 105 ? 7.070 -7.802 19.667 1.00 35.25 105 SER A C 1
ATOM 790 O O . SER A 1 105 ? 7.508 -6.735 19.250 1.00 35.25 105 SER A O 1
ATOM 792 N N . ASN A 1 106 ? 7.456 -8.327 20.832 1.00 33.12 106 ASN A N 1
ATOM 793 C CA . ASN A 1 106 ? 8.657 -7.930 21.573 1.00 33.12 106 ASN A CA 1
ATOM 794 C C . ASN A 1 106 ? 9.926 -8.329 20.782 1.00 33.12 106 ASN A C 1
ATOM 796 O O . ASN A 1 106 ? 10.907 -8.832 21.323 1.00 33.12 106 ASN A O 1
ATOM 800 N N . GLY A 1 107 ? 9.880 -8.168 19.464 1.00 34.47 107 GLY A N 1
ATOM 801 C CA . GLY A 1 107 ? 10.988 -8.279 18.556 1.00 34.47 107 GLY A CA 1
ATOM 802 C C . GLY A 1 107 ? 11.533 -6.882 18.401 1.00 34.47 107 GLY A C 1
ATOM 803 O O . GLY A 1 107 ? 10.944 -6.048 17.721 1.00 34.47 107 GLY A O 1
ATOM 804 N N . GLN A 1 108 ? 12.668 -6.646 19.038 1.00 34.75 108 GLN A N 1
ATOM 805 C CA . GLN A 1 108 ? 13.642 -5.666 18.599 1.00 34.75 108 GLN A CA 1
ATOM 806 C C . GLN A 1 108 ? 13.959 -5.977 17.125 1.00 34.75 108 GLN A C 1
ATOM 808 O O . GLN A 1 108 ? 14.877 -6.734 16.820 1.00 34.75 108 GLN A O 1
ATOM 813 N N . SER A 1 109 ? 13.105 -5.494 16.218 1.00 38.62 109 SER A N 1
ATOM 814 C CA . SER A 1 109 ? 13.277 -5.606 14.778 1.00 38.62 109 SER A CA 1
ATOM 815 C C . SER A 1 109 ? 14.457 -4.712 14.468 1.00 38.62 109 SER A C 1
ATOM 817 O O . SER A 1 109 ? 14.384 -3.489 14.596 1.00 38.62 109 SER A O 1
ATOM 819 N N . THR A 1 110 ? 15.602 -5.319 14.173 1.00 37.22 110 THR A N 1
ATOM 820 C CA . THR A 1 110 ? 16.713 -4.606 13.563 1.00 37.22 110 THR A CA 1
ATOM 821 C C . THR A 1 110 ? 16.171 -4.017 12.268 1.00 37.22 110 THR A C 1
ATOM 823 O O . THR A 1 110 ? 16.002 -4.723 11.283 1.00 37.22 110 THR A O 1
ATOM 826 N N . LYS A 1 111 ? 15.813 -2.732 12.331 1.00 50.16 111 LYS A N 1
ATOM 827 C CA . LYS A 1 111 ? 15.190 -1.911 11.295 1.00 50.16 111 LYS A CA 1
ATOM 828 C C . LYS A 1 111 ? 16.038 -1.960 10.024 1.00 50.16 111 LYS A C 1
ATOM 830 O O . LYS A 1 111 ? 17.037 -1.253 9.918 1.00 50.16 111 LYS A O 1
ATOM 835 N N . ILE A 1 112 ? 15.681 -2.832 9.085 1.00 56.09 112 ILE A N 1
ATOM 836 C CA . ILE A 1 112 ? 16.341 -2.890 7.779 1.00 56.09 112 ILE A CA 1
ATOM 837 C C . ILE A 1 112 ? 15.561 -1.959 6.864 1.00 56.09 112 ILE A C 1
ATOM 839 O O . ILE A 1 112 ? 14.433 -2.269 6.490 1.00 56.09 112 ILE A O 1
ATOM 843 N N . GLU A 1 113 ? 16.155 -0.817 6.516 1.00 58.47 113 GLU A N 1
ATOM 844 C CA . GLU A 1 113 ? 15.630 0.004 5.428 1.00 58.47 113 GLU A CA 1
ATOM 845 C C . GLU A 1 113 ? 15.510 -0.872 4.174 1.00 58.47 113 GLU A C 1
ATOM 847 O O . GLU A 1 113 ? 16.476 -1.560 3.825 1.00 58.47 113 GLU A O 1
ATOM 852 N N . PRO A 1 114 ? 14.349 -0.889 3.501 1.00 61.31 114 PRO A N 1
ATOM 853 C CA . PRO A 1 114 ? 14.200 -1.510 2.203 1.00 61.31 114 PRO A CA 1
ATOM 854 C C . PRO A 1 114 ? 15.361 -1.120 1.285 1.00 61.31 114 PRO A C 1
ATOM 856 O O . PRO A 1 114 ? 15.522 0.027 0.876 1.00 61.31 114 PRO A O 1
ATOM 859 N N . THR A 1 115 ? 16.210 -2.092 0.969 1.00 70.38 115 THR A N 1
ATOM 860 C CA . THR A 1 115 ? 17.296 -1.915 0.006 1.00 70.38 115 THR A CA 1
ATOM 861 C C . THR A 1 115 ? 16.896 -2.535 -1.325 1.00 70.38 115 THR A C 1
ATOM 863 O O . THR A 1 115 ? 16.090 -3.466 -1.383 1.00 70.38 115 THR A O 1
ATOM 866 N N . LYS A 1 116 ? 17.519 -2.083 -2.420 1.00 72.44 116 LYS A N 1
ATOM 867 C CA . LYS A 1 116 ? 17.349 -2.689 -3.755 1.00 72.44 116 LYS A CA 1
ATOM 868 C C . LYS A 1 116 ? 17.557 -4.214 -3.762 1.00 72.44 116 LYS A C 1
ATOM 870 O O . LYS A 1 116 ? 16.994 -4.909 -4.596 1.00 72.44 116 LYS A O 1
ATOM 875 N N . GLU A 1 117 ? 18.344 -4.746 -2.826 1.00 80.56 117 GLU A N 1
ATOM 876 C CA . GLU A 1 117 ? 18.635 -6.178 -2.698 1.00 80.56 117 GLU A CA 1
ATOM 877 C C . GLU A 1 117 ? 17.456 -6.987 -2.138 1.00 80.56 117 GLU A C 1
ATOM 879 O O . GLU A 1 117 ? 17.388 -8.205 -2.335 1.00 80.56 117 GLU A O 1
ATOM 884 N N . MET A 1 118 ? 16.510 -6.322 -1.472 1.00 88.94 118 MET A N 1
ATOM 885 C CA . MET A 1 118 ? 15.291 -6.919 -0.920 1.00 88.94 118 MET A CA 1
ATOM 886 C C . MET A 1 118 ? 14.174 -7.025 -1.961 1.00 88.94 118 MET A C 1
ATOM 888 O O . MET A 1 118 ? 13.205 -7.751 -1.737 1.00 88.94 118 MET A O 1
ATOM 892 N N . VAL A 1 119 ? 14.317 -6.353 -3.105 1.00 93.19 119 VAL A N 1
ATOM 893 C CA . VAL A 1 119 ? 13.366 -6.405 -4.216 1.00 93.19 119 VAL A CA 1
ATOM 894 C C . VAL A 1 119 ? 13.505 -7.741 -4.946 1.00 93.19 119 VAL A C 1
ATOM 896 O O . VAL A 1 119 ? 14.596 -8.163 -5.330 1.00 93.19 119 VAL A O 1
ATOM 899 N N . GLU A 1 120 ? 12.386 -8.440 -5.098 1.00 94.88 120 GLU A N 1
ATOM 900 C CA . GLU A 1 120 ? 12.280 -9.696 -5.841 1.00 94.88 120 GLU A CA 1
ATOM 901 C C . GLU A 1 120 ? 12.058 -9.426 -7.323 1.00 94.88 120 GLU A C 1
ATOM 903 O O . GLU A 1 120 ? 12.713 -10.024 -8.176 1.00 94.88 120 GLU A O 1
ATOM 908 N N . LYS A 1 121 ? 11.122 -8.523 -7.618 1.00 95.25 121 LYS A N 1
ATOM 909 C CA . LYS A 1 121 ? 10.663 -8.255 -8.973 1.00 95.25 121 LYS A CA 1
ATOM 910 C C . LYS A 1 121 ? 10.020 -6.877 -9.049 1.00 95.25 121 LYS A C 1
ATOM 912 O O . LYS A 1 121 ? 9.379 -6.440 -8.094 1.00 95.25 121 LYS A O 1
ATOM 917 N N . ILE A 1 122 ? 10.160 -6.239 -10.205 1.00 95.88 122 ILE A N 1
ATOM 918 C CA . ILE A 1 122 ? 9.365 -5.075 -10.591 1.00 95.88 122 ILE A CA 1
ATOM 919 C C . ILE A 1 122 ? 8.592 -5.446 -11.850 1.00 95.88 122 ILE A C 1
ATOM 921 O O . ILE A 1 122 ? 9.178 -5.975 -12.799 1.00 95.88 122 ILE A O 1
ATOM 925 N N . VAL A 1 123 ? 7.284 -5.213 -11.835 1.00 96.25 123 VAL A N 1
ATOM 926 C CA . VAL A 1 123 ? 6.397 -5.468 -12.971 1.00 96.25 123 VAL A CA 1
ATOM 927 C C . VAL A 1 123 ? 5.725 -4.165 -13.360 1.00 96.25 123 VAL A C 1
ATOM 929 O O . VAL A 1 123 ? 5.058 -3.540 -12.543 1.00 96.25 123 VAL A O 1
ATOM 932 N N . PHE A 1 124 ? 5.909 -3.754 -14.604 1.00 95.56 124 PHE A N 1
ATOM 933 C CA . PHE A 1 124 ? 5.190 -2.642 -15.188 1.00 95.56 124 PHE A CA 1
ATOM 934 C C . PHE A 1 124 ? 3.937 -3.158 -15.892 1.00 95.56 124 PHE A C 1
ATOM 936 O O . PHE A 1 124 ? 3.989 -4.164 -16.602 1.00 95.56 124 PHE A O 1
ATOM 943 N N . TYR A 1 125 ? 2.816 -2.483 -15.670 1.00 95.00 125 TYR A N 1
ATOM 944 C CA . TYR A 1 125 ? 1.539 -2.799 -16.286 1.00 95.00 125 TYR A CA 1
ATOM 945 C C . TYR A 1 125 ? 1.067 -1.609 -17.106 1.00 95.00 125 TYR A C 1
ATOM 947 O O . TYR A 1 125 ? 1.018 -0.486 -16.605 1.00 95.00 125 TYR A O 1
ATOM 955 N N . GLU A 1 126 ? 0.685 -1.869 -18.351 1.00 92.94 126 GLU A N 1
ATOM 956 C CA . GLU A 1 126 ? 0.072 -0.876 -19.226 1.00 92.94 126 GLU A CA 1
ATOM 957 C C . GLU A 1 126 ? -0.918 -1.562 -20.170 1.00 92.94 126 GLU A C 1
ATOM 959 O O . GLU A 1 126 ? -0.557 -2.477 -20.916 1.00 92.94 126 GLU A O 1
ATOM 964 N N . LYS A 1 127 ? -2.186 -1.126 -20.142 1.00 88.56 127 LYS A N 1
ATOM 965 C CA . LYS A 1 127 ? -3.265 -1.668 -20.994 1.00 88.56 127 LYS A CA 1
ATOM 966 C C . LYS A 1 127 ? -3.370 -3.201 -20.897 1.00 88.56 127 LYS A C 1
ATOM 968 O O . LYS A 1 127 ? -3.497 -3.897 -21.906 1.00 88.56 127 LYS A O 1
ATOM 973 N N . GLY A 1 128 ? -3.231 -3.730 -19.681 1.00 82.81 128 GLY A N 1
ATOM 974 C CA . GLY A 1 128 ? -3.277 -5.161 -19.373 1.00 82.81 128 GLY A CA 1
ATOM 975 C C . GLY A 1 128 ? -2.045 -5.965 -19.797 1.00 82.81 128 GLY A C 1
ATOM 976 O O . GLY A 1 128 ? -1.990 -7.166 -19.532 1.00 82.81 128 GLY A O 1
ATOM 977 N N . LYS A 1 129 ? -1.045 -5.339 -20.430 1.00 90.88 129 LYS A N 1
ATOM 978 C CA . LYS A 1 129 ? 0.242 -5.974 -20.733 1.00 90.88 129 LYS A CA 1
ATOM 979 C C . LYS A 1 129 ? 1.167 -5.857 -19.532 1.00 90.88 129 LYS A C 1
ATOM 981 O O . LYS A 1 129 ? 1.161 -4.839 -18.850 1.00 90.88 129 LYS A O 1
ATOM 986 N N . GLN A 1 130 ? 1.957 -6.902 -19.303 1.00 93.94 130 GLN A N 1
ATOM 987 C CA . GLN A 1 130 ? 2.936 -6.962 -18.222 1.00 93.94 130 GLN A CA 1
ATOM 988 C C . GLN A 1 130 ? 4.343 -6.961 -18.796 1.00 93.94 130 GLN A C 1
ATOM 990 O O . GLN A 1 130 ? 4.649 -7.751 -19.690 1.00 93.94 130 GLN A O 1
ATOM 995 N N . GLU A 1 131 ? 5.210 -6.151 -18.211 1.00 92.31 131 GLU A N 1
ATOM 996 C CA . GLU A 1 131 ? 6.634 -6.152 -18.497 1.00 92.31 131 GLU A CA 1
ATOM 997 C C . GLU A 1 131 ? 7.436 -6.294 -17.209 1.00 92.31 131 GLU A C 1
ATOM 999 O O . GLU A 1 131 ? 7.174 -5.637 -16.206 1.00 92.31 131 GLU A O 1
ATOM 1004 N N . ILE A 1 132 ? 8.415 -7.191 -17.221 1.00 93.56 132 ILE A N 1
ATOM 1005 C CA . ILE A 1 132 ? 9.248 -7.474 -16.057 1.00 93.56 132 ILE A CA 1
ATOM 1006 C C . ILE A 1 132 ? 10.563 -6.730 -16.234 1.00 93.56 132 ILE A C 1
ATOM 1008 O O . ILE A 1 132 ? 11.308 -7.017 -17.166 1.00 93.56 132 ILE A O 1
ATOM 1012 N N . ILE A 1 133 ? 10.871 -5.827 -15.309 1.00 92.00 133 ILE A N 1
ATOM 1013 C CA . ILE A 1 133 ? 12.119 -5.066 -15.346 1.00 92.00 133 ILE A CA 1
ATOM 1014 C C . ILE A 1 133 ? 13.282 -5.965 -14.910 1.00 92.00 133 ILE A C 1
ATOM 1016 O O . ILE A 1 133 ? 13.231 -6.596 -13.848 1.00 92.00 133 ILE A O 1
ATOM 1020 N N . ASP A 1 134 ? 14.355 -6.000 -15.704 1.00 90.12 134 ASP A N 1
ATOM 1021 C CA . ASP A 1 134 ? 15.577 -6.716 -15.338 1.00 90.12 134 ASP A CA 1
ATOM 1022 C C . ASP A 1 134 ? 16.338 -5.963 -14.240 1.00 90.12 134 ASP A C 1
ATOM 1024 O O . ASP A 1 134 ? 17.052 -4.993 -14.497 1.00 90.12 134 ASP A O 1
ATOM 1028 N N . LEU A 1 135 ? 16.237 -6.457 -13.006 1.00 90.31 135 LEU A N 1
ATOM 1029 C CA . LEU A 1 135 ? 16.928 -5.906 -11.837 1.00 90.31 135 LEU A CA 1
ATOM 1030 C C . LEU A 1 135 ? 18.463 -6.028 -11.896 1.00 90.31 135 LEU A C 1
ATOM 1032 O O . LEU A 1 135 ? 19.147 -5.445 -11.052 1.00 90.31 135 LEU A O 1
ATOM 1036 N N . LYS A 1 136 ? 19.031 -6.788 -12.844 1.00 88.81 136 LYS A N 1
ATOM 1037 C CA . LYS A 1 136 ? 20.488 -6.858 -13.046 1.00 88.81 136 LYS A CA 1
ATOM 1038 C C . LYS A 1 136 ? 21.014 -5.714 -13.912 1.00 88.81 136 LYS A C 1
ATOM 1040 O O . LYS A 1 136 ? 22.189 -5.365 -13.765 1.00 88.81 136 LYS A O 1
ATOM 1045 N N . SER A 1 137 ? 20.166 -5.134 -14.760 1.00 89.44 137 SER A N 1
ATOM 1046 C CA . SER A 1 137 ? 20.486 -3.949 -15.559 1.00 89.44 137 SER A CA 1
ATOM 1047 C C . SER A 1 137 ? 20.712 -2.712 -14.677 1.00 89.44 137 SER A C 1
ATOM 1049 O O . SER A 1 137 ? 20.197 -2.630 -13.560 1.00 89.44 137 SER A O 1
ATOM 1051 N N . GLU A 1 138 ? 21.490 -1.740 -15.159 1.00 88.69 138 GLU A N 1
ATOM 1052 C CA . GLU A 1 138 ? 21.694 -0.476 -14.433 1.00 88.69 138 GLU A CA 1
ATOM 1053 C C . GLU A 1 138 ? 20.385 0.315 -14.291 1.00 88.69 138 GLU A C 1
ATOM 1055 O O . GLU A 1 138 ? 20.070 0.767 -13.189 1.00 88.69 138 GLU A O 1
ATOM 1060 N N . ASP A 1 139 ? 19.567 0.383 -15.348 1.00 89.12 139 ASP A N 1
ATOM 1061 C CA . ASP A 1 139 ? 18.259 1.050 -15.300 1.00 89.12 139 ASP A CA 1
ATOM 1062 C C . ASP A 1 139 ? 17.313 0.362 -14.305 1.00 89.12 139 ASP A C 1
ATOM 1064 O O . ASP A 1 139 ? 16.679 1.024 -13.485 1.00 89.12 139 ASP A O 1
ATOM 1068 N N . GLY 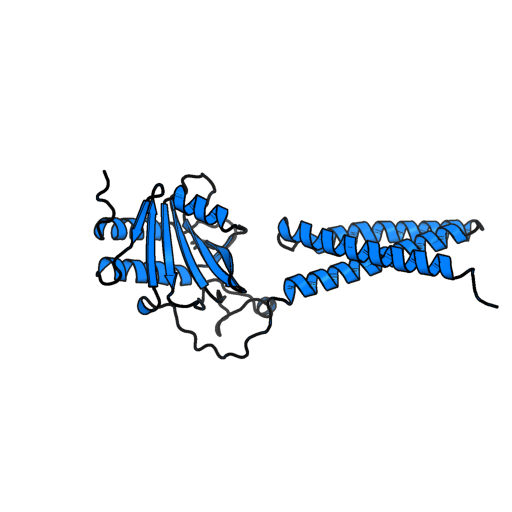A 1 140 ? 17.263 -0.974 -14.296 1.00 90.06 140 GLY A N 1
ATOM 1069 C CA . GLY A 1 140 ? 16.455 -1.734 -13.342 1.00 90.06 140 GLY A CA 1
ATOM 1070 C C . GLY A 1 140 ? 16.877 -1.518 -11.888 1.00 90.06 140 GLY A C 1
ATOM 1071 O O . GLY A 1 140 ? 16.019 -1.380 -11.011 1.00 90.06 140 GLY A O 1
ATOM 1072 N N . LYS A 1 141 ? 18.186 -1.407 -11.617 1.00 90.94 141 LYS A N 1
ATOM 1073 C CA . LYS A 1 141 ? 18.697 -1.030 -10.287 1.00 90.94 141 LYS A CA 1
ATOM 1074 C C . LYS A 1 141 ? 18.294 0.393 -9.910 1.00 90.94 141 LYS A C 1
ATOM 1076 O O . LYS A 1 141 ? 17.963 0.627 -8.744 1.00 90.94 141 LYS A O 1
ATOM 1081 N N . GLU A 1 142 ? 18.329 1.336 -10.853 1.00 92.12 142 GLU A N 1
ATOM 1082 C CA . GLU A 1 142 ? 17.912 2.718 -10.599 1.00 92.12 142 GLU A CA 1
ATOM 1083 C C . GLU A 1 142 ? 16.408 2.800 -10.309 1.00 92.12 142 GLU A C 1
ATOM 1085 O O . GLU A 1 142 ? 16.021 3.442 -9.331 1.00 92.12 142 GLU A O 1
ATOM 1090 N N . ILE A 1 143 ? 15.568 2.097 -11.079 1.00 93.56 143 ILE A N 1
ATOM 1091 C CA . ILE A 1 143 ? 14.116 2.021 -10.849 1.00 93.56 143 ILE A CA 1
ATOM 1092 C C . ILE A 1 143 ? 13.832 1.432 -9.464 1.00 93.56 143 ILE A C 1
ATOM 1094 O O . ILE A 1 143 ? 13.080 2.024 -8.691 1.00 93.56 143 ILE A O 1
ATOM 1098 N N . ALA A 1 144 ? 14.471 0.311 -9.112 1.00 93.88 144 ALA A N 1
ATOM 1099 C CA . ALA A 1 144 ? 14.310 -0.307 -7.798 1.00 93.88 144 ALA A CA 1
ATOM 1100 C C . ALA A 1 144 ? 14.689 0.652 -6.664 1.00 93.88 144 ALA A C 1
ATOM 1102 O O . ALA A 1 144 ? 13.943 0.788 -5.695 1.00 93.88 144 ALA A O 1
ATOM 1103 N N . SER A 1 145 ? 15.819 1.350 -6.800 1.00 92.62 145 SER A N 1
ATOM 1104 C CA . SER A 1 145 ? 16.272 2.352 -5.833 1.00 92.62 145 SER A CA 1
ATOM 1105 C C . SER A 1 145 ? 15.273 3.507 -5.696 1.00 92.62 145 SER A C 1
ATOM 1107 O O . SER A 1 145 ? 14.917 3.892 -4.583 1.00 92.62 145 SER A O 1
ATOM 1109 N N . LEU A 1 146 ? 14.769 4.028 -6.820 1.00 93.38 146 LEU A N 1
ATOM 1110 C CA . LEU A 1 146 ? 13.819 5.138 -6.841 1.00 93.38 146 LEU A CA 1
ATOM 1111 C C . LEU A 1 146 ? 12.487 4.771 -6.180 1.00 93.38 146 LEU A C 1
ATOM 1113 O O . LEU A 1 146 ? 12.042 5.502 -5.298 1.00 93.38 146 LEU A O 1
ATOM 1117 N N . LEU A 1 147 ? 11.873 3.654 -6.581 1.00 95.38 147 LEU A N 1
ATOM 1118 C CA . LEU A 1 147 ? 10.597 3.198 -6.021 1.00 95.38 147 LEU A CA 1
ATOM 1119 C C . LEU A 1 147 ? 10.724 2.920 -4.523 1.00 95.38 147 LEU A C 1
ATOM 1121 O O . LEU A 1 147 ? 9.913 3.385 -3.729 1.00 95.38 147 LEU A O 1
ATOM 1125 N N . THR A 1 148 ? 11.790 2.227 -4.125 1.00 94.25 148 THR A N 1
ATOM 1126 C CA . THR A 1 148 ? 12.027 1.899 -2.718 1.00 94.25 148 THR A CA 1
ATOM 1127 C C . THR A 1 148 ? 12.215 3.159 -1.872 1.00 94.25 148 THR A C 1
ATOM 1129 O O . THR A 1 148 ? 11.604 3.285 -0.814 1.00 94.25 148 THR A O 1
ATOM 1132 N N . ARG A 1 149 ? 12.973 4.148 -2.370 1.00 93.81 149 ARG A N 1
ATOM 1133 C CA . ARG A 1 149 ? 13.113 5.447 -1.700 1.00 93.81 149 ARG A CA 1
ATOM 1134 C C . ARG A 1 149 ? 11.770 6.160 -1.552 1.00 93.81 149 ARG A C 1
ATOM 1136 O O . ARG A 1 149 ? 11.492 6.703 -0.491 1.00 93.81 149 ARG A O 1
ATOM 1143 N N . LYS A 1 150 ? 10.925 6.132 -2.585 1.00 94.69 150 LYS A N 1
ATOM 1144 C CA . LYS A 1 150 ? 9.620 6.805 -2.563 1.00 94.69 150 LYS A CA 1
ATOM 1145 C C . LYS A 1 150 ? 8.668 6.237 -1.508 1.00 94.69 150 LYS A C 1
ATOM 1147 O O . LYS A 1 150 ? 7.857 6.991 -0.985 1.00 94.69 150 LYS A O 1
ATOM 1152 N N . LEU A 1 151 ? 8.820 4.973 -1.108 1.00 95.12 151 LEU A N 1
ATOM 1153 C CA . LEU A 1 151 ? 8.062 4.423 0.023 1.00 95.12 151 LEU A CA 1
ATOM 1154 C C . LEU A 1 151 ? 8.396 5.119 1.346 1.00 95.12 151 LEU A C 1
ATOM 1156 O O . LEU A 1 151 ? 7.495 5.366 2.137 1.00 95.12 151 LEU A O 1
ATOM 1160 N N . HIS A 1 152 ? 9.653 5.503 1.572 1.00 93.19 152 HIS A N 1
ATOM 1161 C CA . HIS A 1 152 ? 10.044 6.246 2.775 1.00 93.19 152 HIS A CA 1
ATOM 1162 C C . HIS A 1 152 ? 9.501 7.675 2.805 1.00 93.19 152 HIS A C 1
ATOM 1164 O O . HIS A 1 152 ? 9.360 8.264 3.874 1.00 93.19 152 HIS A O 1
ATOM 1170 N N . GLU A 1 153 ? 9.195 8.240 1.643 1.00 94.06 153 GLU A N 1
ATOM 1171 C CA . GLU A 1 153 ? 8.677 9.602 1.500 1.00 94.06 153 GLU A CA 1
ATOM 1172 C C . GLU A 1 153 ? 7.155 9.680 1.720 1.00 94.06 153 GLU A C 1
ATOM 1174 O O . GLU A 1 153 ? 6.608 10.778 1.799 1.00 94.06 153 GLU A O 1
ATOM 1179 N N . LEU A 1 154 ? 6.462 8.538 1.845 1.00 94.12 154 LEU A N 1
ATOM 1180 C CA . LEU A 1 154 ? 5.025 8.498 2.120 1.00 94.12 154 LEU A CA 1
ATOM 1181 C C . LEU A 1 154 ? 4.700 9.261 3.407 1.00 94.12 154 LEU A C 1
ATOM 1183 O O . LEU A 1 154 ? 5.308 9.033 4.450 1.00 94.12 154 LEU A O 1
ATOM 1187 N N . ASN A 1 155 ? 3.727 10.163 3.345 1.00 91.69 155 ASN A N 1
ATOM 1188 C CA . ASN A 1 155 ? 3.348 10.991 4.493 1.00 91.69 155 ASN A CA 1
ATOM 1189 C C . ASN A 1 155 ? 1.838 11.246 4.597 1.00 91.69 155 ASN A C 1
ATOM 1191 O O . ASN A 1 155 ? 1.368 11.720 5.631 1.00 91.69 155 ASN A O 1
ATOM 1195 N N . LEU A 1 156 ? 1.068 10.890 3.565 1.00 89.19 156 LEU A N 1
ATOM 1196 C CA . LEU A 1 156 ? -0.375 11.076 3.517 1.00 89.19 156 LEU A CA 1
ATOM 1197 C C . LEU A 1 156 ? -1.069 9.727 3.336 1.00 89.19 156 LEU A C 1
ATOM 1199 O O . LEU A 1 156 ? -0.842 9.038 2.343 1.00 89.19 156 LEU A O 1
ATOM 1203 N N . GLN A 1 157 ? -1.931 9.365 4.285 1.00 89.75 157 GLN A N 1
ATOM 1204 C CA . GLN A 1 157 ? -2.795 8.192 4.171 1.00 89.75 157 GLN A CA 1
ATOM 1205 C C . GLN A 1 157 ? -4.137 8.607 3.560 1.00 89.75 157 GLN A C 1
ATOM 1207 O O . GLN A 1 157 ? -4.797 9.511 4.073 1.00 89.75 157 GLN A O 1
ATOM 1212 N N . ALA A 1 158 ? -4.557 7.933 2.492 1.00 83.19 158 ALA A N 1
ATOM 1213 C CA . ALA A 1 158 ? -5.865 8.132 1.883 1.00 83.19 158 ALA A CA 1
ATOM 1214 C C . ALA A 1 158 ? -6.880 7.103 2.406 1.00 83.19 158 ALA A C 1
ATOM 1216 O O . ALA A 1 158 ? -6.554 5.948 2.690 1.00 83.19 158 ALA A O 1
ATOM 1217 N N . THR A 1 159 ? -8.143 7.516 2.513 1.00 74.31 159 THR A N 1
ATOM 1218 C CA . THR A 1 159 ? -9.264 6.641 2.879 1.00 74.31 159 THR A CA 1
ATOM 1219 C C . THR A 1 159 ? -9.728 5.847 1.657 1.00 74.31 159 THR A C 1
ATOM 1221 O O . THR A 1 159 ? -10.765 6.152 1.070 1.00 74.31 159 THR A O 1
ATOM 1224 N N . CYS A 1 160 ? -8.954 4.848 1.239 1.00 75.44 160 CYS A N 1
ATOM 1225 C CA . CYS A 1 160 ? -9.345 3.946 0.156 1.00 75.44 160 CYS A CA 1
ATOM 1226 C C . CYS A 1 160 ? -9.215 2.500 0.632 1.00 75.44 160 CYS A C 1
ATOM 1228 O O . CYS A 1 160 ? -8.223 2.141 1.267 1.00 75.44 160 CYS A O 1
ATOM 1230 N 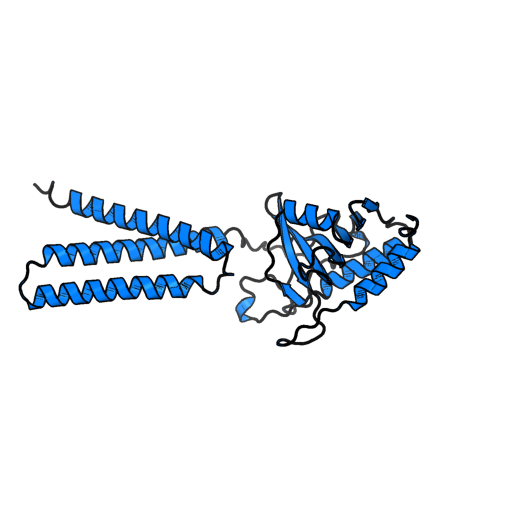N . VAL A 1 161 ? -10.218 1.685 0.318 1.00 75.19 161 VAL A N 1
ATOM 1231 C CA . VAL A 1 161 ? -10.223 0.245 0.585 1.00 75.19 161 VAL A CA 1
ATOM 1232 C C . VAL A 1 161 ? -10.289 -0.449 -0.764 1.00 75.19 161 VAL A C 1
ATOM 1234 O O . VAL A 1 161 ? -11.199 -0.172 -1.540 1.00 75.19 161 VAL A O 1
ATOM 1237 N N . PHE A 1 162 ? -9.323 -1.323 -1.032 1.00 84.06 162 PHE A N 1
ATOM 1238 C CA . PHE A 1 162 ? -9.242 -2.080 -2.277 1.00 84.06 162 PHE A CA 1
ATOM 1239 C C . PHE A 1 162 ? -9.345 -3.573 -1.981 1.00 84.06 162 PHE A C 1
ATOM 1241 O O . PHE A 1 162 ? -8.628 -4.098 -1.124 1.00 84.06 162 PHE A O 1
ATOM 1248 N N . SER A 1 163 ? -10.245 -4.246 -2.690 1.00 85.25 163 SER A N 1
ATOM 1249 C CA . SER A 1 163 ? -10.283 -5.703 -2.798 1.00 85.25 163 SER A CA 1
ATOM 1250 C C . SER A 1 163 ? -9.194 -6.204 -3.750 1.00 85.25 163 SER A C 1
ATOM 1252 O O . SER A 1 163 ? -8.613 -5.431 -4.511 1.00 85.25 163 SER A O 1
ATOM 1254 N N . GLU A 1 164 ? -8.913 -7.508 -3.738 1.00 86.81 164 GLU A N 1
ATOM 1255 C CA . GLU A 1 164 ? -7.984 -8.097 -4.711 1.00 86.81 164 GLU A CA 1
ATOM 1256 C C . GLU A 1 164 ? -8.510 -7.902 -6.143 1.00 86.81 164 GLU A C 1
ATOM 1258 O O . GLU A 1 164 ? -7.736 -7.604 -7.048 1.00 86.81 164 GLU A O 1
ATOM 1263 N N . GLU A 1 165 ? -9.828 -7.989 -6.346 1.00 89.19 165 GLU A N 1
ATOM 1264 C CA . GLU A 1 165 ? -10.476 -7.712 -7.626 1.00 89.19 165 GLU A CA 1
ATOM 1265 C C . GLU A 1 165 ? -10.220 -6.275 -8.104 1.00 89.19 165 GLU A C 1
ATOM 1267 O O . GLU A 1 165 ? -9.875 -6.078 -9.272 1.00 89.19 165 GLU A O 1
ATOM 1272 N N . ASP A 1 166 ? -10.302 -5.287 -7.206 1.00 91.44 166 ASP A N 1
ATOM 1273 C CA . ASP A 1 166 ? -10.007 -3.887 -7.539 1.00 91.44 166 ASP A CA 1
ATOM 1274 C C . ASP A 1 166 ? -8.546 -3.711 -7.967 1.00 91.44 166 ASP A C 1
ATOM 1276 O O . ASP A 1 166 ? -8.255 -2.990 -8.921 1.00 91.44 166 ASP A O 1
ATOM 1280 N N . ILE A 1 167 ? -7.618 -4.396 -7.291 1.00 93.81 167 ILE A N 1
ATOM 1281 C CA . ILE A 1 167 ? -6.191 -4.365 -7.636 1.00 93.81 167 ILE A CA 1
ATOM 1282 C C . ILE A 1 167 ? -5.944 -4.963 -9.020 1.00 93.81 167 ILE A C 1
ATOM 1284 O O . ILE A 1 167 ? -5.155 -4.417 -9.796 1.00 93.81 167 ILE A O 1
ATOM 1288 N N . GLN A 1 168 ? -6.608 -6.071 -9.353 1.00 94.31 168 GLN A N 1
ATOM 1289 C CA . GLN A 1 168 ? -6.499 -6.658 -10.687 1.00 94.31 168 GLN A CA 1
ATOM 1290 C C . GLN A 1 168 ? -7.096 -5.738 -11.755 1.00 94.31 168 GLN A C 1
ATOM 1292 O O . GLN A 1 168 ? -6.518 -5.615 -12.834 1.00 94.31 168 GLN A O 1
ATOM 1297 N N . GLU A 1 169 ? -8.205 -5.057 -11.464 1.00 94.44 169 GLU A N 1
ATOM 1298 C CA . GLU A 1 169 ? -8.789 -4.080 -12.383 1.00 94.44 169 GLU A CA 1
ATOM 1299 C C . GLU A 1 169 ? -7.838 -2.900 -12.639 1.00 94.44 169 GLU A C 1
ATOM 1301 O O . GLU A 1 169 ? -7.590 -2.566 -13.800 1.00 94.44 169 GLU A O 1
ATOM 1306 N N . ILE A 1 170 ? -7.243 -2.340 -11.580 1.00 94.88 170 ILE A N 1
ATOM 1307 C CA . ILE A 1 170 ? -6.241 -1.265 -11.668 1.00 94.88 170 ILE A CA 1
ATOM 1308 C C . ILE A 1 170 ? -5.074 -1.715 -12.552 1.00 94.88 170 ILE A C 1
ATOM 1310 O O . ILE A 1 170 ? -4.731 -1.048 -13.521 1.00 94.88 170 ILE A O 1
ATOM 1314 N N . LYS A 1 171 ? -4.509 -2.902 -12.310 1.00 95.19 171 LYS A N 1
ATOM 1315 C CA . LYS A 1 171 ? -3.416 -3.449 -13.137 1.00 95.19 171 LYS A CA 1
ATOM 1316 C C . LYS A 1 171 ? -3.800 -3.671 -14.603 1.00 95.19 171 LYS A C 1
ATOM 1318 O O . LYS A 1 171 ? -2.930 -3.680 -15.471 1.00 95.19 171 LYS A O 1
ATOM 1323 N N . GLN A 1 172 ? -5.077 -3.909 -14.897 1.00 94.81 172 GLN A N 1
ATOM 1324 C CA . GLN A 1 172 ? -5.547 -4.106 -16.268 1.00 94.81 172 GLN A CA 1
ATOM 1325 C C . GLN A 1 172 ? -5.760 -2.790 -17.015 1.00 94.81 172 GLN A C 1
ATOM 1327 O O . GLN A 1 172 ? -5.535 -2.740 -18.226 1.00 94.81 172 GLN A O 1
ATOM 1332 N N . LYS A 1 173 ? -6.227 -1.749 -16.324 1.00 94.44 173 LYS A N 1
ATOM 1333 C CA . LYS A 1 173 ? -6.711 -0.518 -16.962 1.00 94.44 173 LYS A CA 1
ATOM 1334 C C . LYS A 1 173 ? -5.765 0.664 -16.796 1.00 94.44 173 LYS A C 1
ATOM 1336 O O . LYS A 1 173 ? -5.619 1.439 -17.740 1.00 94.44 173 LYS A O 1
ATOM 1341 N N . ASP A 1 174 ? -5.100 0.771 -15.657 1.00 95.12 174 ASP A N 1
ATOM 1342 C CA . ASP A 1 174 ? -4.195 1.870 -15.334 1.00 95.12 174 ASP A CA 1
ATOM 1343 C C . ASP A 1 174 ? -2.762 1.569 -15.776 1.00 95.12 174 ASP A C 1
ATOM 1345 O O . ASP A 1 174 ? -2.414 0.441 -16.146 1.00 95.12 174 ASP A O 1
ATOM 1349 N N . ARG A 1 175 ? -1.913 2.602 -15.752 1.00 95.62 175 ARG A N 1
ATOM 1350 C CA . ARG A 1 175 ? -0.464 2.416 -15.884 1.00 95.62 175 ARG A CA 1
ATOM 1351 C C . ARG A 1 175 ? 0.141 2.384 -14.498 1.00 95.62 175 ARG A C 1
ATOM 1353 O O . ARG A 1 175 ? 0.138 3.393 -13.790 1.00 95.62 175 ARG A O 1
ATOM 1360 N N . VAL A 1 176 ? 0.661 1.224 -14.107 1.00 96.50 176 VAL A N 1
ATOM 1361 C CA . VAL A 1 176 ? 1.181 1.014 -12.753 1.00 96.50 176 VAL A CA 1
ATOM 1362 C C . VAL A 1 176 ? 2.526 0.305 -12.754 1.00 96.50 176 VAL A C 1
ATOM 1364 O O . VAL A 1 176 ? 2.794 -0.561 -13.584 1.00 96.50 176 VAL A O 1
ATOM 1367 N N . ALA A 1 177 ? 3.372 0.645 -11.785 1.00 97.00 177 ALA A N 1
ATOM 1368 C CA . ALA A 1 177 ? 4.577 -0.113 -11.474 1.00 97.00 177 ALA A CA 1
ATOM 1369 C C . ALA A 1 177 ? 4.375 -0.868 -10.156 1.00 97.00 177 ALA A C 1
ATOM 1371 O O . ALA A 1 177 ? 4.153 -0.269 -9.109 1.00 97.00 177 ALA A O 1
ATOM 1372 N N . GLU A 1 178 ? 4.457 -2.191 -10.197 1.00 97.56 178 GLU A N 1
ATOM 1373 C CA . GLU A 1 178 ? 4.372 -3.060 -9.030 1.00 97.56 178 GLU A CA 1
ATOM 1374 C C . GLU A 1 178 ? 5.773 -3.455 -8.561 1.00 97.56 178 GLU A C 1
ATOM 1376 O O . GLU A 1 178 ? 6.535 -4.087 -9.291 1.00 97.56 178 GLU A O 1
ATOM 1381 N N . LEU A 1 179 ? 6.092 -3.113 -7.318 1.00 97.12 179 LEU A N 1
ATOM 1382 C CA . LEU A 1 179 ? 7.297 -3.505 -6.603 1.00 97.12 179 LEU A CA 1
ATOM 1383 C C . LEU A 1 179 ? 6.970 -4.670 -5.663 1.00 97.12 179 LEU A C 1
ATOM 1385 O O . LEU A 1 179 ? 6.120 -4.536 -4.784 1.00 97.12 179 LEU A O 1
ATOM 1389 N N . ILE A 1 180 ? 7.662 -5.800 -5.812 1.00 96.81 180 ILE A N 1
ATOM 1390 C CA . ILE A 1 180 ? 7.472 -6.990 -4.971 1.00 96.81 180 ILE A CA 1
ATOM 1391 C C . ILE A 1 180 ? 8.755 -7.250 -4.182 1.00 96.81 180 ILE A C 1
ATOM 1393 O O . ILE A 1 180 ? 9.830 -7.397 -4.767 1.00 96.81 180 ILE A O 1
ATOM 1397 N N . PHE A 1 181 ? 8.653 -7.346 -2.857 1.00 95.69 181 PHE A N 1
ATOM 1398 C CA . PHE A 1 181 ? 9.781 -7.675 -1.978 1.00 95.69 181 PHE A CA 1
ATOM 1399 C C . PHE A 1 181 ? 9.945 -9.185 -1.827 1.00 95.69 181 PHE A C 1
ATOM 1401 O O . PHE A 1 181 ? 8.950 -9.894 -1.761 1.00 95.69 181 PHE A O 1
ATOM 1408 N N . LYS A 1 182 ? 11.172 -9.703 -1.683 1.00 94.69 182 LYS A N 1
ATOM 1409 C CA . LYS A 1 182 ? 11.453 -11.150 -1.514 1.00 94.69 182 LYS A CA 1
ATOM 1410 C C . LYS A 1 182 ? 10.734 -11.739 -0.302 1.00 94.69 182 LYS A C 1
ATOM 1412 O O . LYS A 1 182 ? 10.132 -12.813 -0.363 1.00 94.69 182 LYS A O 1
ATOM 1417 N N . LYS A 1 183 ? 10.749 -11.003 0.804 1.00 92.88 183 LYS A N 1
ATOM 1418 C CA . LYS A 1 183 ? 10.015 -11.295 2.039 1.00 92.88 183 LYS A CA 1
ATOM 1419 C C . LYS A 1 183 ? 9.256 -10.035 2.458 1.00 92.88 183 LYS A C 1
ATOM 1421 O O . LYS A 1 183 ? 9.656 -8.964 2.013 1.00 92.88 183 LYS A O 1
ATOM 1426 N N . PRO A 1 184 ? 8.183 -10.148 3.257 1.00 92.25 184 PRO A N 1
ATOM 1427 C CA . PRO A 1 184 ? 7.577 -8.977 3.879 1.00 92.25 184 PRO A CA 1
ATOM 1428 C C . PRO A 1 184 ? 8.629 -8.157 4.637 1.00 92.25 184 PRO A C 1
ATOM 1430 O O . PRO A 1 184 ? 9.514 -8.743 5.265 1.00 92.25 184 PRO A O 1
ATOM 1433 N N . VAL A 1 185 ? 8.545 -6.833 4.534 1.00 92.56 185 VAL A N 1
ATOM 1434 C CA . VAL A 1 185 ? 9.477 -5.881 5.154 1.00 92.56 185 VAL A CA 1
ATOM 1435 C C . VAL A 1 185 ? 8.718 -4.799 5.906 1.00 92.56 185 VAL A C 1
ATOM 1437 O O . VAL A 1 185 ? 7.619 -4.420 5.504 1.00 92.56 185 VAL A O 1
ATOM 1440 N N . ASP A 1 186 ? 9.330 -4.276 6.960 1.00 93.75 186 ASP A N 1
ATOM 1441 C CA . ASP A 1 186 ? 8.815 -3.111 7.671 1.00 93.75 186 ASP A CA 1
ATOM 1442 C C . ASP A 1 186 ? 9.429 -1.845 7.068 1.00 93.75 186 ASP A C 1
ATOM 1444 O O . ASP A 1 186 ? 10.638 -1.778 6.837 1.00 93.75 186 ASP A O 1
ATOM 1448 N N . ILE A 1 187 ? 8.602 -0.838 6.787 1.00 93.06 187 ILE A N 1
ATOM 1449 C CA . ILE A 1 187 ? 9.029 0.384 6.098 1.00 93.06 187 ILE A CA 1
ATOM 1450 C C . ILE A 1 187 ? 8.690 1.596 6.951 1.00 93.06 187 ILE A C 1
ATOM 1452 O O . ILE A 1 187 ? 7.522 1.901 7.169 1.00 93.06 187 ILE A O 1
ATOM 1456 N N . THR A 1 188 ? 9.703 2.325 7.410 1.00 94.25 188 THR A N 1
ATOM 1457 C CA . THR A 1 188 ? 9.487 3.627 8.054 1.00 94.25 188 THR A CA 1
ATOM 1458 C C . THR A 1 188 ? 9.168 4.682 7.012 1.00 94.25 188 THR A C 1
ATOM 1460 O O . THR A 1 188 ? 9.922 4.837 6.052 1.00 94.25 188 THR A O 1
ATOM 1463 N N . ILE A 1 189 ? 8.088 5.422 7.224 1.00 94.25 189 ILE A N 1
ATOM 1464 C CA . ILE A 1 189 ? 7.595 6.441 6.302 1.00 94.25 189 ILE A CA 1
ATOM 1465 C C . ILE A 1 189 ? 7.651 7.830 6.934 1.00 94.25 189 ILE A C 1
ATOM 1467 O O . ILE A 1 189 ? 7.677 7.974 8.154 1.00 94.25 189 ILE A O 1
ATOM 1471 N N . SER A 1 190 ? 7.629 8.870 6.110 1.00 92.19 190 SER A N 1
ATOM 1472 C CA . SER A 1 190 ? 7.731 10.277 6.518 1.00 92.19 190 SER A CA 1
ATOM 1473 C C . SER A 1 190 ? 6.438 10.841 7.128 1.00 92.19 190 SER A C 1
ATOM 1475 O O . SER A 1 190 ? 6.161 12.033 7.020 1.00 92.19 190 SER A O 1
ATOM 1477 N N . GLN A 1 191 ? 5.646 10.000 7.797 1.00 90.38 191 GLN A N 1
ATOM 1478 C CA . GLN A 1 191 ? 4.494 10.414 8.591 1.00 90.38 191 GLN A CA 1
ATOM 1479 C C . GLN A 1 191 ? 4.890 10.446 10.068 1.00 90.38 191 GLN A C 1
ATOM 1481 O O . GLN A 1 191 ? 5.082 9.400 10.691 1.00 90.38 191 GLN A O 1
ATOM 1486 N N . TRP A 1 192 ? 5.014 11.646 10.630 1.00 90.12 192 TRP A N 1
ATOM 1487 C CA . TRP A 1 192 ? 5.193 11.817 12.069 1.00 90.12 192 TRP A CA 1
ATOM 1488 C C . TRP A 1 192 ? 3.911 11.454 12.822 1.00 90.12 192 TRP A C 1
ATOM 1490 O O . TRP A 1 192 ? 2.816 11.755 12.356 1.00 90.12 192 TRP A O 1
ATOM 1500 N N . THR A 1 193 ? 4.048 10.805 13.978 1.00 88.00 193 THR A N 1
ATOM 1501 C CA . THR A 1 193 ? 2.920 10.447 14.847 1.00 88.00 193 THR A CA 1
ATOM 1502 C C . THR A 1 193 ? 3.095 11.067 16.229 1.00 88.00 193 THR A C 1
ATOM 1504 O O . THR A 1 193 ? 4.153 10.927 16.867 1.00 88.00 193 THR A O 1
ATOM 1507 N N . GLU A 1 194 ? 2.045 11.729 16.714 1.00 88.50 194 GLU A N 1
ATOM 1508 C CA . GLU A 1 194 ? 2.054 12.370 18.027 1.00 88.50 194 GLU A CA 1
ATOM 1509 C C . GLU A 1 194 ? 2.197 11.340 19.156 1.00 88.50 194 GLU A C 1
ATOM 1511 O O . GLU A 1 194 ? 1.657 10.235 19.039 1.00 88.50 194 GLU A O 1
ATOM 1516 N N . PRO A 1 195 ? 2.929 11.648 20.246 1.00 89.75 195 PRO A N 1
ATOM 1517 C CA . PRO A 1 195 ? 3.183 10.714 21.344 1.00 89.75 195 PRO A CA 1
ATOM 1518 C C . PRO A 1 195 ? 1.941 10.000 21.881 1.00 89.75 195 PRO A C 1
ATOM 1520 O O . PRO A 1 195 ? 2.000 8.807 22.182 1.00 89.75 195 PRO A O 1
ATOM 1523 N N . GLU A 1 196 ? 0.817 10.707 21.957 1.00 88.69 196 GLU A N 1
ATOM 1524 C CA . GLU A 1 196 ? -0.456 10.211 22.474 1.00 88.69 196 GLU A CA 1
ATOM 1525 C C . GLU A 1 196 ? -1.112 9.177 21.551 1.00 88.69 196 GLU A C 1
ATOM 1527 O O . GLU A 1 196 ? -1.952 8.409 22.011 1.00 88.69 196 GLU A O 1
ATOM 1532 N N . GLU A 1 197 ? -0.729 9.118 20.273 1.00 81.62 197 GLU A N 1
ATOM 1533 C CA . GLU A 1 197 ? -1.270 8.182 19.279 1.00 81.62 197 GLU A CA 1
ATOM 1534 C C . GLU A 1 197 ? -0.378 6.940 19.086 1.00 81.62 197 GLU A C 1
ATOM 1536 O O . GLU A 1 197 ? -0.823 5.916 18.568 1.00 81.62 197 GLU A O 1
ATOM 1541 N N . ARG A 1 198 ? 0.865 6.962 19.587 1.00 85.38 198 ARG A N 1
ATOM 1542 C CA . ARG A 1 198 ? 1.866 5.890 19.383 1.00 85.38 198 ARG A CA 1
ATOM 1543 C C . ARG A 1 198 ? 1.515 4.549 20.028 1.00 85.38 198 ARG A C 1
ATOM 1545 O O . ARG A 1 198 ? 2.157 3.548 19.736 1.00 85.38 198 ARG A O 1
ATOM 1552 N N . TYR A 1 199 ? 0.516 4.490 20.909 1.00 80.94 199 TYR A N 1
ATOM 1553 C CA . TYR A 1 199 ? 0.144 3.243 21.592 1.00 80.94 199 TYR A CA 1
ATOM 1554 C C . TYR A 1 199 ? -0.493 2.194 20.664 1.00 80.94 199 TYR A C 1
ATOM 1556 O O . TYR A 1 199 ? -0.566 1.026 21.040 1.00 80.94 199 TYR A O 1
ATOM 1564 N N . HIS A 1 200 ? -0.984 2.603 19.491 1.00 81.94 200 HIS A N 1
ATOM 1565 C CA . HIS A 1 200 ? -1.631 1.720 18.511 1.00 81.94 200 HIS A CA 1
ATOM 1566 C C . HIS A 1 200 ? -1.095 1.899 17.084 1.00 81.94 200 HIS A C 1
ATOM 1568 O O . HIS A 1 200 ? -1.534 1.196 16.178 1.00 81.94 200 HIS A O 1
ATOM 1574 N N . ILE A 1 201 ? -0.157 2.826 16.877 1.00 86.62 201 ILE A N 1
ATOM 1575 C CA . ILE A 1 201 ? 0.492 3.073 15.592 1.00 86.62 201 ILE A CA 1
ATOM 1576 C C . ILE A 1 201 ? 1.961 2.675 15.742 1.00 86.62 201 ILE A C 1
ATOM 1578 O O . ILE A 1 201 ? 2.668 3.299 16.537 1.00 86.62 201 ILE A O 1
ATOM 1582 N N . PRO A 1 202 ? 2.442 1.664 14.999 1.00 89.81 202 PRO A N 1
ATOM 1583 C CA . PRO A 1 202 ? 3.856 1.319 14.973 1.00 89.81 202 PRO A CA 1
ATOM 1584 C C . PRO A 1 202 ? 4.685 2.528 14.537 1.00 89.81 202 PRO A C 1
ATOM 1586 O O . PRO A 1 202 ? 4.429 3.116 13.484 1.00 89.81 202 PRO A O 1
ATOM 1589 N N . VAL A 1 203 ? 5.681 2.901 15.338 1.00 92.62 203 VAL A N 1
ATOM 1590 C CA . VAL A 1 203 ? 6.585 4.023 15.059 1.00 92.62 203 VAL A CA 1
ATOM 1591 C C . VAL A 1 203 ? 8.032 3.643 15.339 1.00 92.62 203 VAL A C 1
ATOM 1593 O O . VAL A 1 203 ? 8.312 2.749 16.136 1.00 92.62 203 VAL A O 1
ATOM 1596 N N . ASP A 1 204 ? 8.962 4.334 14.689 1.00 90.06 204 ASP A N 1
ATOM 1597 C CA . ASP A 1 204 ? 10.384 4.203 14.973 1.00 90.06 204 ASP A CA 1
ATOM 1598 C C . ASP A 1 204 ? 10.808 4.986 16.229 1.00 90.06 204 ASP A C 1
ATOM 1600 O O . ASP A 1 204 ? 10.022 5.703 16.846 1.00 90.06 204 ASP A O 1
ATOM 1604 N N . GLU A 1 205 ? 12.088 4.874 16.598 1.00 90.00 205 GLU A N 1
ATOM 1605 C CA . GLU A 1 205 ? 12.672 5.564 17.760 1.00 90.00 205 GLU A CA 1
ATOM 1606 C C . GLU A 1 205 ? 12.501 7.087 17.724 1.00 90.00 205 GLU A C 1
ATOM 1608 O O . GLU A 1 205 ? 12.537 7.747 18.762 1.00 90.00 205 GLU A O 1
ATOM 1613 N N . LYS A 1 206 ? 12.338 7.656 16.527 1.00 91.12 206 LYS A N 1
ATOM 1614 C CA . LYS A 1 206 ? 12.136 9.088 16.353 1.00 91.12 206 LYS A CA 1
ATOM 1615 C C . LYS A 1 206 ? 10.660 9.433 16.498 1.00 91.12 206 LYS A C 1
ATOM 1617 O O . LYS A 1 206 ? 10.385 10.491 17.036 1.00 91.12 206 LYS A O 1
ATOM 1622 N N . GLY A 1 207 ? 9.730 8.554 16.131 1.00 89.00 207 GLY A N 1
ATOM 1623 C CA . GLY A 1 207 ? 8.284 8.798 16.155 1.00 89.00 207 GLY A CA 1
ATOM 1624 C C . GLY A 1 207 ? 7.642 8.810 14.768 1.00 89.00 207 GLY A C 1
ATOM 1625 O O . GLY A 1 207 ? 6.497 9.240 14.633 1.00 89.00 207 GLY A O 1
ATOM 1626 N N . TYR A 1 208 ? 8.367 8.357 13.742 1.00 91.69 208 TYR A N 1
ATOM 1627 C CA . TYR A 1 208 ? 7.845 8.190 12.388 1.00 91.69 208 TYR A CA 1
ATOM 1628 C C . TYR A 1 208 ? 7.156 6.844 12.234 1.00 91.69 208 TYR A C 1
ATOM 1630 O O . TYR A 1 208 ? 7.674 5.824 12.690 1.00 91.69 208 TYR A O 1
ATOM 1638 N N . ARG A 1 209 ? 6.011 6.832 11.555 1.00 92.94 209 ARG A N 1
ATOM 1639 C CA . ARG A 1 209 ? 5.201 5.633 11.359 1.00 92.94 209 ARG A CA 1
ATOM 1640 C C . ARG A 1 209 ? 5.957 4.540 10.606 1.00 92.94 209 ARG A C 1
ATOM 1642 O O . ARG A 1 209 ? 6.712 4.805 9.670 1.00 92.94 209 ARG A O 1
ATOM 1649 N N . ILE A 1 210 ? 5.708 3.298 11.000 1.00 94.31 210 ILE A N 1
ATOM 1650 C CA . ILE A 1 210 ? 6.196 2.088 10.348 1.00 94.31 210 ILE A CA 1
ATOM 1651 C C . ILE A 1 210 ? 5.012 1.383 9.683 1.00 94.31 210 ILE A C 1
ATOM 1653 O O . ILE A 1 210 ? 3.991 1.111 10.310 1.00 94.31 210 ILE A O 1
ATOM 1657 N N . LEU A 1 211 ? 5.156 1.088 8.395 1.00 93.38 211 LEU A N 1
ATOM 1658 C CA . LEU A 1 211 ? 4.291 0.184 7.652 1.00 93.38 211 LEU A CA 1
ATOM 1659 C C . LEU A 1 211 ? 4.823 -1.234 7.836 1.00 93.38 211 LEU A C 1
ATOM 1661 O O . LEU A 1 211 ? 5.871 -1.572 7.290 1.00 93.38 211 LEU A O 1
ATOM 1665 N N . GLU A 1 212 ? 4.125 -2.046 8.621 1.00 92.12 212 GLU A N 1
ATOM 1666 C CA . GLU A 1 212 ? 4.562 -3.405 8.947 1.00 92.12 212 GLU A CA 1
ATOM 1667 C C . GLU A 1 212 ? 4.197 -4.409 7.844 1.00 92.12 212 GLU A C 1
ATOM 1669 O O . GLU A 1 212 ? 3.165 -4.282 7.177 1.00 92.12 212 GLU A O 1
ATOM 1674 N N . ASN A 1 213 ? 5.014 -5.454 7.682 1.00 93.00 213 ASN A N 1
ATOM 1675 C CA . ASN A 1 213 ? 4.721 -6.612 6.824 1.00 93.00 213 ASN A CA 1
ATOM 1676 C C . ASN A 1 213 ? 4.390 -6.279 5.352 1.00 93.00 213 ASN A C 1
ATOM 1678 O O . ASN A 1 213 ? 3.587 -6.971 4.710 1.00 93.00 213 ASN A O 1
ATOM 1682 N N . VAL A 1 214 ? 5.023 -5.254 4.781 1.00 94.31 214 VAL A N 1
ATOM 1683 C CA . VAL A 1 214 ? 4.831 -4.853 3.383 1.00 94.31 214 VAL A CA 1
ATOM 1684 C C . VAL A 1 214 ? 5.441 -5.897 2.451 1.00 94.31 214 VAL A C 1
ATOM 1686 O O . VAL A 1 214 ? 6.646 -6.140 2.469 1.00 94.31 214 VAL A O 1
ATOM 1689 N N . LYS A 1 215 ? 4.620 -6.523 1.602 1.00 95.38 215 LYS A N 1
ATOM 1690 C CA . LYS A 1 215 ? 5.073 -7.490 0.583 1.00 95.38 215 LYS A CA 1
ATOM 1691 C C . LYS A 1 215 ? 5.064 -6.889 -0.822 1.00 95.38 215 LYS A C 1
ATOM 1693 O O . LYS A 1 215 ? 5.890 -7.289 -1.645 1.00 95.38 215 LYS A O 1
ATOM 1698 N N . ILE A 1 216 ? 4.146 -5.962 -1.092 1.00 96.44 216 ILE A N 1
ATOM 1699 C CA . ILE A 1 216 ? 3.916 -5.372 -2.416 1.00 96.44 216 ILE A CA 1
ATOM 1700 C C . ILE A 1 216 ? 3.710 -3.863 -2.267 1.00 96.44 216 ILE A C 1
ATOM 1702 O O . ILE A 1 216 ? 3.083 -3.424 -1.308 1.00 96.44 216 ILE A O 1
ATOM 1706 N N . ALA A 1 217 ? 4.187 -3.077 -3.227 1.00 97.19 217 ALA A N 1
ATOM 1707 C CA . ALA A 1 217 ? 3.771 -1.692 -3.412 1.00 97.19 217 ALA A CA 1
ATOM 1708 C C . ALA A 1 217 ? 3.423 -1.435 -4.884 1.00 97.19 217 ALA A C 1
ATOM 1710 O O . ALA A 1 217 ? 4.207 -1.768 -5.769 1.00 97.19 217 ALA A O 1
ATOM 1711 N N . ILE A 1 218 ? 2.256 -0.854 -5.152 1.00 97.75 218 ILE A N 1
ATOM 1712 C CA . ILE A 1 218 ? 1.768 -0.542 -6.500 1.00 97.75 218 ILE A CA 1
ATOM 1713 C C . ILE A 1 218 ? 1.757 0.971 -6.662 1.00 97.75 218 ILE A C 1
ATOM 1715 O O . ILE A 1 218 ? 0.999 1.662 -5.990 1.00 97.75 218 ILE A O 1
ATOM 1719 N N . PHE A 1 219 ? 2.596 1.475 -7.554 1.00 97.50 219 PHE A N 1
ATOM 1720 C CA . PHE A 1 219 ? 2.736 2.889 -7.870 1.00 97.50 219 PHE A CA 1
ATOM 1721 C C . PHE A 1 219 ? 1.841 3.224 -9.056 1.00 97.50 219 PHE A C 1
ATOM 1723 O O . PHE A 1 219 ? 2.051 2.688 -10.147 1.00 97.50 219 PHE A O 1
ATOM 1730 N N . ILE A 1 220 ? 0.867 4.107 -8.852 1.00 96.38 220 ILE A N 1
ATOM 1731 C CA . ILE A 1 220 ? -0.086 4.500 -9.891 1.00 96.38 220 ILE A CA 1
ATOM 1732 C C . ILE A 1 220 ? 0.498 5.677 -10.670 1.00 96.38 220 ILE A C 1
ATOM 1734 O O . ILE A 1 220 ? 0.591 6.795 -10.159 1.00 96.38 220 ILE A O 1
ATOM 1738 N N . LEU A 1 221 ? 0.942 5.400 -11.899 1.00 95.69 221 LEU A N 1
ATOM 1739 C CA . LEU A 1 221 ? 1.585 6.384 -12.773 1.00 95.69 221 LEU A CA 1
ATOM 1740 C C . LEU A 1 221 ? 0.559 7.175 -13.584 1.00 95.69 221 LEU A C 1
ATOM 1742 O O . LEU A 1 221 ? 0.757 8.360 -13.816 1.00 95.69 221 LEU A O 1
ATOM 1746 N N . GLU A 1 222 ? -0.513 6.515 -14.020 1.00 95.00 222 GLU A N 1
ATOM 1747 C CA . GLU A 1 222 ? -1.617 7.129 -14.759 1.00 95.00 222 GLU A CA 1
ATOM 1748 C C . GLU A 1 222 ? -2.918 6.414 -14.392 1.00 95.00 222 GLU A C 1
ATOM 1750 O O . GLU A 1 222 ? -2.999 5.189 -14.501 1.00 95.00 222 GLU A O 1
ATOM 1755 N N . ASP A 1 223 ? -3.907 7.185 -13.943 1.00 92.06 223 ASP A N 1
ATOM 1756 C CA . ASP A 1 223 ? -5.246 6.712 -13.592 1.00 92.06 223 ASP A CA 1
ATOM 1757 C C . ASP A 1 223 ? -6.181 6.917 -14.784 1.00 92.06 223 ASP A C 1
ATOM 1759 O O . ASP A 1 223 ? -6.698 8.010 -15.021 1.00 92.06 223 ASP A O 1
ATOM 1763 N N . ASN A 1 224 ? -6.383 5.846 -15.545 1.00 91.06 224 ASN A N 1
ATOM 1764 C CA . ASN A 1 224 ? -7.221 5.844 -16.740 1.00 91.06 224 ASN A CA 1
ATOM 1765 C C . ASN A 1 224 ? -8.706 5.669 -16.401 1.00 91.06 224 ASN A C 1
ATOM 1767 O O . ASN A 1 224 ? -9.552 5.671 -17.296 1.00 91.06 224 ASN A O 1
ATOM 1771 N N . GLN A 1 225 ? -9.028 5.462 -15.124 1.00 87.25 225 GLN A N 1
ATOM 1772 C CA . GLN A 1 225 ? -10.382 5.221 -14.644 1.00 87.25 225 GLN A CA 1
ATOM 1773 C C . GLN A 1 225 ? -11.003 6.443 -13.958 1.00 87.25 225 GLN A C 1
ATOM 1775 O O . GLN A 1 225 ? -12.116 6.327 -13.444 1.00 87.25 225 GLN A O 1
ATOM 1780 N N . GLU A 1 226 ? -10.309 7.587 -13.950 1.00 84.81 226 GLU A N 1
ATOM 1781 C CA . GLU A 1 226 ? -10.745 8.843 -13.319 1.00 84.81 226 GLU A CA 1
ATOM 1782 C C . GLU A 1 226 ? -11.114 8.676 -11.830 1.00 84.81 226 GLU A C 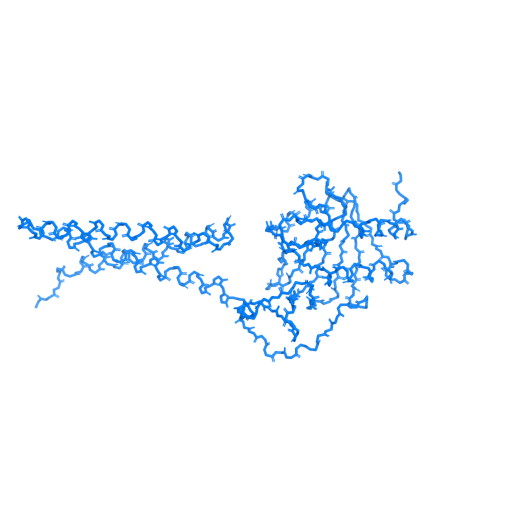1
ATOM 1784 O O . GLU A 1 226 ? -11.987 9.362 -11.295 1.00 84.81 226 GLU A O 1
ATOM 1789 N N . ARG A 1 227 ? -10.441 7.754 -11.130 1.00 84.25 227 ARG A N 1
ATOM 1790 C CA . ARG A 1 227 ? -10.646 7.480 -9.697 1.00 84.25 227 ARG A CA 1
ATOM 1791 C C . ARG A 1 227 ? -9.961 8.507 -8.786 1.00 84.25 227 ARG A C 1
ATOM 1793 O O . ARG A 1 227 ? -10.168 8.482 -7.575 1.00 84.25 227 ARG A O 1
ATOM 1800 N N . GLY A 1 228 ? -9.146 9.397 -9.350 1.00 89.25 228 GLY A N 1
ATOM 1801 C CA . GLY A 1 228 ? -8.297 10.336 -8.618 1.00 89.25 228 GLY A CA 1
ATOM 1802 C C . GLY A 1 228 ? -7.062 9.676 -8.000 1.00 89.25 228 GLY A C 1
ATOM 1803 O O . GLY A 1 228 ? -6.521 10.199 -7.030 1.00 89.25 228 GLY A O 1
ATOM 1804 N N . LEU A 1 229 ? -6.632 8.526 -8.528 1.00 91.25 229 LEU A N 1
ATOM 1805 C CA . LEU A 1 229 ? -5.575 7.688 -7.958 1.00 91.25 229 LEU A CA 1
ATOM 1806 C C . LEU A 1 229 ? -4.180 7.962 -8.523 1.00 91.25 229 LEU A C 1
ATOM 1808 O O . LEU A 1 229 ? -3.201 7.415 -8.020 1.00 91.25 229 LEU A O 1
ATOM 1812 N N . GLU A 1 230 ? -4.052 8.826 -9.524 1.00 93.50 230 GLU A N 1
ATOM 1813 C CA . GLU A 1 230 ? -2.746 9.236 -10.043 1.00 93.50 230 GLU A CA 1
ATOM 1814 C C . GLU A 1 230 ? -1.833 9.719 -8.897 1.00 93.50 230 GLU A C 1
ATOM 1816 O O . GLU A 1 230 ? -2.262 10.481 -8.027 1.00 93.50 230 GLU A O 1
ATOM 1821 N N . ALA A 1 231 ? -0.579 9.260 -8.893 1.00 94.06 231 ALA A N 1
ATOM 1822 C CA . ALA A 1 231 ? 0.423 9.495 -7.847 1.00 94.06 231 ALA A CA 1
ATOM 1823 C C . ALA A 1 231 ? 0.173 8.826 -6.485 1.00 94.06 231 ALA A C 1
ATOM 1825 O O . ALA A 1 231 ? 0.978 9.006 -5.565 1.00 94.06 231 ALA A O 1
ATOM 1826 N N . HIS A 1 232 ? -0.880 8.021 -6.347 1.00 95.19 232 HIS A N 1
ATOM 1827 C CA . HIS A 1 232 ? -1.056 7.186 -5.165 1.00 95.19 232 HIS A CA 1
ATOM 1828 C C . HIS A 1 232 ? -0.200 5.919 -5.246 1.00 95.19 232 HIS A C 1
ATOM 1830 O O . HIS A 1 232 ? 0.185 5.434 -6.315 1.00 95.19 232 HIS A O 1
ATOM 1836 N N . ILE A 1 233 ? 0.096 5.380 -4.069 1.00 96.62 233 ILE A N 1
ATOM 1837 C CA . ILE A 1 233 ? 0.862 4.162 -3.863 1.00 96.62 233 ILE A CA 1
ATOM 1838 C C . ILE A 1 233 ? 0.020 3.232 -2.993 1.00 96.62 233 ILE A C 1
ATOM 1840 O O . ILE A 1 233 ? -0.288 3.544 -1.841 1.00 96.62 233 ILE A O 1
ATOM 1844 N N . LEU A 1 234 ? -0.361 2.083 -3.547 1.00 96.69 234 LEU A N 1
ATOM 1845 C CA . LEU A 1 234 ? -1.097 1.054 -2.820 1.00 96.69 234 LEU A CA 1
ATOM 1846 C C . LEU A 1 234 ? -0.104 0.098 -2.172 1.00 96.69 234 LEU A C 1
ATOM 1848 O O . LEU A 1 234 ? 0.650 -0.589 -2.862 1.00 96.69 234 LEU A O 1
ATOM 1852 N N . VAL A 1 235 ? -0.101 0.044 -0.848 1.00 95.75 235 VAL A N 1
ATOM 1853 C CA . VAL A 1 235 ? 0.824 -0.772 -0.064 1.00 95.75 235 VAL A CA 1
ATOM 1854 C C . VAL A 1 235 ? 0.113 -2.047 0.375 1.00 95.75 235 VAL A C 1
ATOM 1856 O O . VAL A 1 235 ? -0.846 -2.007 1.141 1.00 95.75 235 VAL A O 1
ATOM 1859 N N . GLY A 1 236 ? 0.575 -3.184 -0.142 1.00 94.19 236 GLY A N 1
ATOM 1860 C CA . GLY A 1 236 ? 0.061 -4.517 0.151 1.00 94.19 236 GLY A CA 1
ATOM 1861 C C . GLY A 1 236 ? 0.763 -5.144 1.355 1.00 94.19 236 GLY A C 1
ATOM 1862 O O . GLY A 1 236 ? 1.931 -5.543 1.269 1.00 94.19 236 GLY A O 1
ATOM 1863 N N . HIS A 1 237 ? 0.032 -5.277 2.456 1.00 90.62 237 HIS A N 1
ATOM 1864 C CA . HIS A 1 237 ? 0.469 -5.884 3.710 1.00 90.62 237 HIS A CA 1
ATOM 1865 C C . HIS A 1 237 ? 0.058 -7.350 3.772 1.00 90.62 237 HIS A C 1
ATOM 1867 O O . HIS A 1 237 ? -1.072 -7.701 3.429 1.00 90.62 237 HIS A O 1
ATOM 1873 N N . ARG A 1 238 ? 0.952 -8.220 4.246 1.00 86.88 238 ARG A N 1
ATOM 1874 C CA . ARG A 1 238 ? 0.633 -9.638 4.432 1.00 86.88 238 ARG A CA 1
ATOM 1875 C C . ARG A 1 238 ? 0.018 -9.874 5.811 1.00 86.88 238 ARG A C 1
ATOM 1877 O O . ARG A 1 238 ? 0.719 -9.779 6.812 1.00 86.88 238 ARG A O 1
ATOM 1884 N N . VAL A 1 239 ? -1.252 -10.271 5.844 1.00 80.00 239 VAL A N 1
ATOM 1885 C CA . VAL A 1 239 ? -2.010 -10.561 7.073 1.00 80.00 239 VAL A CA 1
ATOM 1886 C C . VAL A 1 239 ? -2.676 -11.927 6.931 1.00 80.00 239 VAL A C 1
ATOM 1888 O O . VAL A 1 239 ? -3.420 -12.160 5.984 1.00 80.00 239 VAL A O 1
ATOM 1891 N N . GLU A 1 240 ? -2.361 -12.869 7.826 1.00 80.44 240 GLU A N 1
ATOM 1892 C CA . GLU A 1 240 ? -2.975 -14.215 7.874 1.00 80.44 240 GLU A CA 1
ATOM 1893 C C . GLU A 1 240 ? -3.005 -14.970 6.523 1.00 80.44 240 GLU A C 1
ATOM 1895 O O . GLU A 1 240 ? -3.913 -15.740 6.216 1.00 80.44 240 GLU A O 1
ATOM 1900 N N . GLY A 1 241 ? -1.991 -14.752 5.681 1.00 78.12 241 GLY A N 1
ATOM 1901 C CA . GLY A 1 241 ? -1.886 -15.387 4.363 1.00 78.12 241 GLY A CA 1
ATOM 1902 C C . GLY A 1 241 ? -2.650 -14.686 3.235 1.00 78.12 241 GLY A C 1
ATOM 1903 O O . GLY A 1 241 ? -2.547 -15.136 2.096 1.00 78.12 241 GLY A O 1
ATOM 1904 N N . ARG A 1 242 ? -3.345 -13.581 3.518 1.00 81.75 242 ARG A N 1
ATOM 1905 C CA . ARG A 1 242 ? -3.955 -12.679 2.530 1.00 81.75 242 ARG A CA 1
ATOM 1906 C C . ARG A 1 242 ? -3.150 -11.383 2.409 1.00 81.75 242 ARG A C 1
ATOM 1908 O O . ARG A 1 242 ? -2.331 -11.073 3.277 1.00 81.75 242 ARG A O 1
ATOM 1915 N N . THR A 1 243 ? -3.386 -10.642 1.331 1.00 84.94 243 THR A N 1
ATOM 1916 C CA . THR A 1 243 ? -2.818 -9.305 1.129 1.00 84.94 243 THR A CA 1
ATOM 1917 C C . THR A 1 243 ? -3.918 -8.270 1.325 1.00 84.94 243 THR A C 1
ATOM 1919 O O . THR A 1 243 ? -4.928 -8.315 0.629 1.00 84.94 243 THR A O 1
ATOM 1922 N N . GLY A 1 244 ? -3.744 -7.367 2.287 1.00 88.56 244 GLY A N 1
ATOM 1923 C CA . GLY A 1 244 ? -4.593 -6.186 2.452 1.00 88.56 244 GLY A CA 1
ATOM 1924 C C . GLY A 1 244 ? -3.889 -4.958 1.889 1.00 88.56 244 GLY A C 1
ATOM 1925 O O . GLY A 1 244 ? -2.689 -4.803 2.104 1.00 88.56 244 GLY A O 1
ATOM 1926 N N . TYR A 1 245 ? -4.609 -4.091 1.179 1.00 90.69 245 TYR A N 1
ATOM 1927 C CA . TYR A 1 245 ? -4.029 -2.897 0.565 1.00 90.69 245 TYR A CA 1
ATOM 1928 C C . TYR A 1 245 ? -4.428 -1.632 1.319 1.00 90.69 245 TYR A C 1
ATOM 1930 O O . TYR A 1 245 ? -5.609 -1.387 1.559 1.00 90.69 245 TYR A O 1
ATOM 1938 N N . SER A 1 246 ? -3.435 -0.816 1.657 1.00 91.00 246 SER A N 1
ATOM 1939 C CA . SER A 1 246 ? -3.622 0.537 2.175 1.00 91.00 246 SER A CA 1
ATOM 1940 C C . SER A 1 246 ? -3.204 1.564 1.121 1.00 91.00 246 SER A C 1
ATOM 1942 O O . SER A 1 246 ? -2.312 1.308 0.313 1.00 91.00 246 SER A O 1
ATOM 1944 N N . CYS A 1 247 ? -3.871 2.717 1.086 1.00 93.19 247 CYS A N 1
ATOM 1945 C CA . CYS A 1 247 ? -3.639 3.745 0.074 1.00 93.19 247 CYS A CA 1
ATOM 1946 C C . CYS A 1 247 ? -2.850 4.914 0.654 1.00 93.19 247 CYS A C 1
ATOM 1948 O O . CYS A 1 247 ? -3.237 5.495 1.672 1.00 93.19 247 CYS A O 1
ATOM 1950 N N . TRP A 1 248 ? -1.756 5.259 -0.012 1.00 94.81 248 TRP A N 1
ATOM 1951 C CA . TRP A 1 248 ? -0.816 6.272 0.437 1.00 94.81 248 TRP A CA 1
ATOM 1952 C C . TRP A 1 248 ? -0.453 7.228 -0.683 1.00 94.81 248 TRP A C 1
ATOM 1954 O O . TRP A 1 248 ? -0.567 6.902 -1.861 1.00 94.81 248 TRP A O 1
ATOM 1964 N N . ALA A 1 249 ? 0.032 8.402 -0.310 1.00 93.69 249 ALA A N 1
ATOM 1965 C CA . ALA A 1 249 ? 0.619 9.344 -1.238 1.00 93.69 249 ALA A CA 1
ATOM 1966 C C . ALA A 1 249 ? 1.755 10.133 -0.577 1.00 93.69 249 ALA A C 1
ATOM 1968 O O . ALA A 1 249 ? 1.943 10.123 0.646 1.00 93.69 249 ALA A O 1
ATOM 1969 N N . ILE A 1 250 ? 2.510 10.824 -1.426 1.00 92.38 250 ILE A N 1
ATOM 1970 C CA . ILE A 1 250 ? 3.521 11.798 -1.025 1.00 92.38 250 ILE A CA 1
ATOM 1971 C C . ILE A 1 250 ? 2.902 13.173 -1.229 1.00 92.38 250 ILE A C 1
ATOM 1973 O O . ILE A 1 250 ? 2.503 13.522 -2.337 1.00 92.38 250 ILE A O 1
ATOM 1977 N N . ASN A 1 251 ? 2.810 13.949 -0.164 1.00 88.31 251 ASN A N 1
ATOM 1978 C CA . ASN A 1 251 ? 2.278 15.298 -0.181 1.00 88.31 251 ASN A CA 1
ATOM 1979 C C . ASN A 1 251 ? 3.424 16.312 -0.053 1.00 88.31 251 ASN A C 1
ATOM 1981 O O . ASN A 1 251 ? 4.279 16.170 0.824 1.00 88.31 251 ASN A O 1
ATOM 1985 N N . ILE A 1 252 ? 3.429 17.330 -0.920 1.00 81.62 252 ILE A N 1
ATOM 1986 C CA . ILE A 1 252 ? 4.448 18.395 -0.950 1.00 81.62 252 ILE A CA 1
ATOM 1987 C C . ILE A 1 252 ? 4.107 19.532 0.034 1.00 81.62 252 ILE A C 1
ATOM 1989 O O . ILE A 1 252 ? 4.984 20.308 0.410 1.00 81.62 252 ILE A O 1
ATOM 1993 N N . LYS A 1 253 ? 2.841 19.664 0.455 1.00 72.06 253 LYS A N 1
ATOM 1994 C CA . LYS A 1 253 ? 2.356 20.788 1.278 1.00 72.06 253 LYS A CA 1
ATOM 1995 C C . LYS A 1 253 ? 1.730 20.315 2.586 1.00 72.06 253 LYS A C 1
ATOM 1997 O O . LYS A 1 253 ? 1.068 19.288 2.622 1.00 72.06 253 LYS A O 1
ATOM 2002 N N . GLU A 1 254 ? 1.890 21.089 3.653 1.00 59.75 254 GLU A N 1
ATOM 2003 C CA . GLU A 1 254 ? 1.280 20.791 4.957 1.00 59.75 254 GLU A CA 1
ATOM 2004 C C . GLU A 1 254 ? -0.259 20.941 4.944 1.00 59.75 254 GLU A C 1
ATOM 2006 O O . GLU A 1 254 ? -0.851 21.484 4.004 1.00 59.75 254 GLU A O 1
ATOM 2011 N N . GLU A 1 255 ? -0.912 20.383 5.968 1.00 53.09 255 GLU A N 1
ATOM 2012 C CA . GLU A 1 255 ? -2.354 20.105 6.028 1.00 53.09 255 GLU A CA 1
ATOM 2013 C C . GLU A 1 255 ? -3.261 21.298 5.654 1.00 53.09 255 GLU A C 1
ATOM 2015 O O . GLU A 1 255 ? -3.148 22.402 6.184 1.00 53.09 255 GLU A O 1
ATOM 2020 N N . GLY A 1 256 ? -4.212 21.053 4.738 1.00 56.38 256 GLY A N 1
ATOM 2021 C CA . GLY A 1 256 ? -5.276 21.995 4.352 1.00 56.38 256 GLY A CA 1
ATOM 2022 C C . GLY A 1 256 ? -5.433 22.206 2.842 1.00 56.38 256 GLY A C 1
ATOM 2023 O O . GLY A 1 256 ? -6.534 22.501 2.378 1.00 56.38 256 GLY A O 1
ATOM 2024 N N . LYS A 1 257 ? -4.359 22.010 2.062 1.00 59.44 257 LYS A N 1
ATOM 2025 C CA . LYS A 1 257 ? -4.376 21.954 0.583 1.00 59.44 257 LYS A CA 1
ATOM 2026 C C . LYS A 1 257 ? -3.330 20.949 0.077 1.00 59.44 257 LYS A C 1
ATOM 2028 O O . LYS A 1 257 ? -2.322 21.377 -0.490 1.00 59.44 257 LYS A O 1
ATOM 2033 N N . PRO A 1 258 ? -3.528 19.643 0.331 1.00 67.75 258 PRO A N 1
ATOM 2034 C CA . PRO A 1 258 ? -2.556 18.629 -0.046 1.00 67.75 258 PRO A CA 1
ATOM 2035 C C . PRO A 1 258 ? -2.375 18.634 -1.565 1.00 67.75 258 PRO A C 1
ATOM 2037 O O . PRO A 1 258 ? -3.332 18.457 -2.318 1.00 67.75 258 PRO A O 1
ATOM 2040 N N . GLU A 1 259 ? -1.147 18.881 -2.006 1.00 84.75 259 GLU A N 1
ATOM 2041 C CA . GLU A 1 259 ? -0.752 18.762 -3.404 1.00 84.75 259 GLU A CA 1
ATOM 2042 C C . GLU A 1 259 ? 0.161 17.549 -3.505 1.00 84.75 259 GLU A C 1
ATOM 2044 O O . GLU A 1 259 ? 1.219 17.497 -2.870 1.00 84.75 259 GLU A O 1
ATOM 2049 N N . LEU A 1 260 ? -0.289 16.552 -4.264 1.00 89.56 260 LEU A N 1
ATOM 2050 C CA . LEU A 1 260 ? 0.438 15.300 -4.404 1.00 89.56 260 LEU A CA 1
ATOM 2051 C C . LEU A 1 260 ? 1.723 15.527 -5.201 1.00 89.56 260 LEU A C 1
ATOM 2053 O O . LEU A 1 260 ? 1.706 16.166 -6.256 1.00 89.56 260 LEU A O 1
ATOM 2057 N N . ASP A 1 261 ? 2.830 14.965 -4.722 1.00 89.94 261 ASP A N 1
ATOM 2058 C CA . ASP A 1 261 ? 4.066 14.904 -5.490 1.00 89.94 261 ASP A CA 1
ATOM 2059 C C . ASP A 1 261 ? 3.874 13.975 -6.682 1.00 89.94 261 ASP A C 1
ATOM 2061 O O . ASP A 1 261 ? 3.835 12.756 -6.533 1.00 89.94 261 ASP A O 1
ATOM 2065 N N . LYS A 1 262 ? 3.791 14.563 -7.876 1.00 92.19 262 LYS A N 1
ATOM 2066 C CA . LYS A 1 262 ? 3.786 13.836 -9.150 1.00 92.19 262 LYS A CA 1
ATOM 2067 C C . LYS A 1 262 ? 5.165 13.805 -9.817 1.00 92.19 262 LYS A C 1
ATOM 2069 O O . LYS A 1 262 ? 5.347 13.114 -10.815 1.00 92.19 262 LYS A O 1
ATOM 2074 N N . SER A 1 263 ? 6.167 14.511 -9.280 1.00 90.62 263 SER A N 1
ATOM 2075 C CA . SER A 1 263 ? 7.475 14.690 -9.938 1.00 90.62 263 SER A CA 1
ATOM 2076 C C . SER A 1 263 ? 8.245 13.380 -10.134 1.00 90.62 263 SER A C 1
ATOM 2078 O O . SER A 1 263 ? 9.074 13.247 -11.039 1.00 90.62 263 SER A O 1
ATOM 2080 N N . TRP A 1 264 ? 7.968 12.380 -9.296 1.00 92.31 264 TRP A N 1
ATOM 2081 C CA . TRP A 1 264 ? 8.590 11.066 -9.388 1.00 92.31 264 TRP A CA 1
ATOM 2082 C C . TRP A 1 264 ? 8.040 10.221 -10.542 1.00 92.31 264 TRP A C 1
ATOM 2084 O O . TRP A 1 264 ? 8.777 9.367 -11.041 1.00 92.31 264 TRP A O 1
ATOM 2094 N N . ILE A 1 265 ? 6.814 10.488 -11.008 1.00 94.31 265 ILE A N 1
ATOM 2095 C CA . ILE A 1 265 ? 6.183 9.784 -12.135 1.00 94.31 265 ILE A CA 1
ATOM 2096 C C . ILE A 1 265 ? 6.986 10.034 -13.412 1.00 94.31 265 ILE A C 1
ATOM 2098 O O . ILE A 1 265 ? 7.396 9.088 -14.083 1.00 94.31 265 ILE A O 1
ATOM 2102 N N . ASP A 1 266 ? 7.321 11.295 -13.698 1.00 92.19 266 ASP A N 1
ATOM 2103 C CA . ASP A 1 266 ? 8.138 11.663 -14.860 1.00 92.19 266 ASP A CA 1
ATOM 2104 C C . ASP A 1 266 ? 9.505 10.982 -14.843 1.00 92.19 266 ASP A C 1
ATOM 2106 O O . ASP A 1 266 ? 10.017 10.544 -15.879 1.00 92.19 266 ASP A O 1
ATOM 2110 N N . ARG A 1 267 ? 10.119 10.885 -13.660 1.00 92.06 267 ARG A N 1
ATOM 2111 C CA . ARG A 1 267 ? 11.414 10.223 -13.510 1.00 92.06 267 ARG A CA 1
ATOM 2112 C C . ARG A 1 267 ? 11.302 8.722 -13.770 1.00 92.06 267 ARG A C 1
ATOM 2114 O O . ARG A 1 267 ? 12.137 8.192 -14.499 1.00 92.06 267 ARG A O 1
ATOM 2121 N N . ILE A 1 268 ? 10.284 8.061 -13.217 1.00 92.12 268 ILE A N 1
ATOM 2122 C CA . ILE A 1 268 ? 10.008 6.642 -13.472 1.00 92.12 268 ILE A CA 1
ATOM 2123 C C . ILE A 1 268 ? 9.757 6.407 -14.963 1.00 92.12 268 ILE A C 1
ATOM 2125 O O . ILE A 1 268 ? 10.411 5.549 -15.548 1.00 92.12 268 ILE A O 1
ATOM 2129 N N . ASN A 1 269 ? 8.910 7.214 -15.605 1.00 90.94 269 ASN A N 1
ATOM 2130 C CA . ASN A 1 269 ? 8.605 7.098 -17.033 1.00 90.94 269 ASN A CA 1
ATOM 2131 C C . ASN A 1 269 ? 9.868 7.177 -17.902 1.00 90.94 269 ASN A C 1
ATOM 2133 O O . ASN A 1 269 ? 10.054 6.376 -18.816 1.00 90.94 269 ASN A O 1
ATOM 2137 N N . ARG A 1 270 ? 10.789 8.101 -17.595 1.00 90.75 270 ARG A N 1
ATOM 2138 C CA . ARG A 1 270 ? 12.073 8.191 -18.313 1.00 90.75 270 ARG A CA 1
ATOM 2139 C C . ARG A 1 270 ? 12.929 6.938 -18.142 1.00 90.75 270 ARG A C 1
ATOM 2141 O O . ARG A 1 270 ? 13.594 6.546 -19.096 1.00 90.75 270 ARG A O 1
ATOM 2148 N N . LEU A 1 271 ? 12.950 6.345 -16.950 1.00 89.56 271 LEU A N 1
ATOM 2149 C CA . LEU A 1 271 ? 13.732 5.137 -16.676 1.00 89.56 271 LEU A CA 1
ATOM 2150 C C . LEU A 1 271 ? 13.119 3.901 -17.340 1.00 89.56 271 LEU A C 1
ATOM 2152 O O . LEU A 1 271 ? 13.846 3.120 -17.941 1.00 89.56 271 LEU A O 1
ATOM 2156 N N . ILE A 1 272 ? 11.793 3.768 -17.302 1.00 86.00 272 ILE A N 1
ATOM 2157 C CA . ILE A 1 272 ? 11.050 2.698 -17.980 1.00 86.00 272 ILE A CA 1
ATOM 2158 C C . ILE A 1 272 ? 11.322 2.746 -19.490 1.00 86.00 272 ILE A C 1
ATOM 2160 O O . ILE A 1 272 ? 11.718 1.742 -20.078 1.00 86.00 272 ILE A O 1
ATOM 2164 N N . ASN A 1 273 ? 11.232 3.930 -20.104 1.00 85.12 273 ASN A N 1
ATOM 2165 C CA . ASN A 1 273 ? 11.500 4.083 -21.535 1.00 85.12 273 ASN A CA 1
ATOM 2166 C C . ASN A 1 273 ? 12.951 3.727 -21.912 1.00 85.12 273 ASN A C 1
ATOM 2168 O O . ASN A 1 273 ? 13.201 3.149 -22.968 1.00 85.12 273 ASN A O 1
ATOM 2172 N N . LYS A 1 274 ? 13.922 4.053 -21.047 1.00 82.44 274 LYS A N 1
ATOM 2173 C CA . LYS A 1 274 ? 15.337 3.691 -21.248 1.00 82.44 274 LYS A CA 1
ATOM 2174 C C . LYS A 1 274 ? 15.595 2.195 -21.108 1.00 82.44 274 LYS A C 1
ATOM 2176 O O . LYS A 1 274 ? 16.346 1.647 -21.908 1.00 82.44 274 LYS A O 1
ATOM 2181 N N . ALA A 1 275 ? 14.922 1.545 -20.160 1.00 73.75 275 ALA A N 1
ATOM 2182 C CA . ALA A 1 275 ? 15.035 0.111 -19.912 1.00 73.75 275 ALA A CA 1
ATOM 2183 C C . ALA A 1 275 ? 14.487 -0.762 -21.063 1.00 73.75 275 ALA A C 1
ATOM 2185 O O . ALA A 1 275 ? 14.587 -1.985 -20.997 1.00 73.75 275 ALA A O 1
ATOM 2186 N N . GLY A 1 276 ? 13.944 -0.153 -22.126 1.00 61.59 276 GLY A N 1
ATOM 2187 C CA . GLY A 1 276 ? 13.446 -0.852 -23.311 1.00 61.59 276 GLY A CA 1
ATOM 2188 C C . GLY A 1 276 ? 11.949 -1.159 -23.281 1.00 61.59 276 GLY A C 1
ATOM 2189 O O . GLY A 1 276 ? 11.456 -1.773 -24.225 1.00 61.59 276 GLY A O 1
ATOM 2190 N N . ALA A 1 277 ? 11.224 -0.666 -22.273 1.00 57.72 277 ALA A N 1
ATOM 2191 C CA . ALA A 1 277 ? 9.795 -0.928 -22.092 1.00 57.72 277 ALA A CA 1
ATOM 2192 C C . ALA A 1 277 ? 8.866 -0.170 -23.055 1.00 57.72 277 ALA A C 1
ATOM 2194 O O . ALA A 1 277 ? 7.647 -0.322 -23.039 1.00 57.72 277 ALA A O 1
ATOM 2195 N N . SER A 1 278 ? 9.436 0.661 -23.927 1.00 44.62 278 SER A N 1
ATOM 2196 C CA . SER A 1 278 ? 8.701 1.514 -24.864 1.00 44.62 278 SER A CA 1
ATOM 2197 C C . SER A 1 278 ? 8.877 1.120 -26.336 1.00 44.62 278 SER A C 1
ATOM 2199 O O . SER A 1 278 ? 8.777 1.973 -27.212 1.00 44.62 278 SER A O 1
ATOM 2201 N N . ASN A 1 279 ? 9.102 -0.165 -26.634 1.00 38.53 279 ASN A N 1
ATOM 2202 C CA . ASN A 1 279 ? 9.055 -0.699 -28.006 1.00 38.53 279 ASN A CA 1
ATOM 2203 C C . ASN A 1 279 ? 7.781 -1.522 -28.272 1.00 38.53 279 ASN A C 1
ATOM 2205 O O . ASN A 1 279 ? 7.843 -2.645 -28.771 1.00 38.53 279 ASN A O 1
ATOM 2209 N N . ILE A 1 280 ? 6.613 -0.960 -27.955 1.00 44.09 280 ILE A N 1
ATOM 2210 C CA . ILE A 1 280 ? 5.320 -1.484 -28.413 1.00 44.09 280 ILE A CA 1
ATOM 2211 C C . ILE A 1 280 ? 4.544 -0.332 -29.062 1.00 44.09 280 ILE A C 1
ATOM 2213 O O . ILE A 1 280 ? 3.742 0.335 -28.411 1.00 44.09 280 ILE A O 1
ATOM 2217 N N . PHE A 1 281 ? 4.825 -0.101 -30.345 1.00 39.62 281 PHE A N 1
ATOM 2218 C CA . PHE A 1 281 ? 3.873 0.509 -31.276 1.00 39.62 281 PHE A CA 1
ATOM 2219 C C . PHE A 1 281 ? 3.053 -0.600 -31.937 1.00 39.62 281 PHE A C 1
ATOM 2221 O O . PHE A 1 281 ? 3.646 -1.665 -32.230 1.00 39.62 281 PHE A O 1
#

Sequence (281 aa):
MMKTKNRKQIIVLVGGILVGIVTGTIITAHHFGQMGGRAFPEFIFCGTSGILIASIIKYLVDKRKGINTTTSKLILAVSLCIIVGLLIGAGIGYHYFFKLEATPSNGQSTKIEPTKEMVEKIVFYEKGKQEIIDLKSEDGKEIASLLTRKLHELNLQATCVFSEEDIQEIKQKDRVAELIFKKPVDITISQWTEPEERYHIPVDEKGYRILENVKIAIFILEDNQERGLEAHILVGHRVEGRTGYSCWAINIKEEGKPELDKSWIDRINRLINKAGASNIF

pLDDT: mean 77.57, std 17.44, range [31.41, 97.75]